Protein 3AIH (pdb70)

Structure (mmCIF, N/CA/C/O backbone):
data_3AIH
#
_entry.id   3AIH
#
_cell.length_a   73.1
_cell.length_b   73.1
_cell.length_c   180.3
_cell.angle_alpha   90.00
_cell.angle_beta   90.00
_cell.angle_gamma   120.00
#
_symmetry.space_group_name_H-M   'P 61 2 2'
#
loop_
_entity.id
_entity.type
_entity.pdbx_description
1 polymer 'Protein OS-9'
2 branched alpha-D-mannopyranose-(1-6)-alpha-D-mannopyranose-(1-6)-beta-D-mannopyranose
3 water water
#
loop_
_atom_site.group_PDB
_atom_site.id
_atom_site.type_symbol
_atom_site.label_atom_id
_atom_site.label_alt_id
_atom_site.label_comp_id
_atom_site.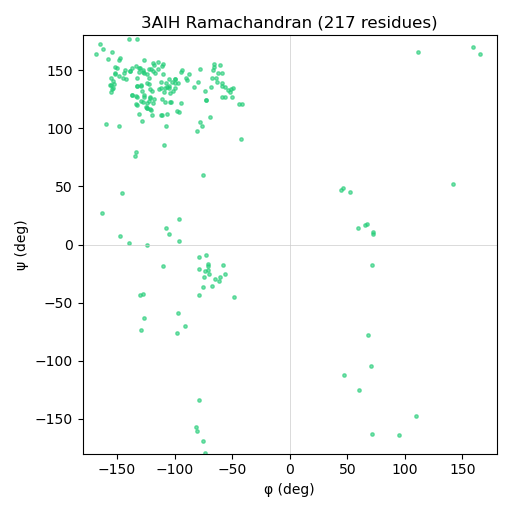label_asym_id
_atom_site.label_entity_id
_atom_site.label_seq_id
_atom_site.pdbx_PDB_ins_code
_atom_site.Cartn_x
_atom_site.Cartn_y
_atom_site.Cartn_z
_atom_site.occupancy
_atom_site.B_iso_or_equiv
_atom_site.auth_seq_id
_atom_site.auth_comp_id
_atom_site.auth_asym_id
_atom_site.auth_atom_id
_atom_site.pdbx_PDB_model_num
ATOM 1 N N . PRO A 1 4 ? 42.142 6.350 -0.339 1.00 41.74 109 PRO A N 1
ATOM 2 C CA . PRO A 1 4 ? 40.694 6.104 -0.284 1.00 41.02 109 PRO A CA 1
ATOM 3 C C . PRO A 1 4 ? 39.924 7.257 0.394 1.00 39.16 109 PRO A C 1
ATOM 4 O O . PRO A 1 4 ? 40.357 7.770 1.418 1.00 39.28 109 PRO A O 1
ATOM 8 N N . CYS A 1 5 ? 38.792 7.648 -0.191 1.00 37.38 110 CYS A N 1
ATOM 9 C CA . CYS A 1 5 ? 38.082 8.862 0.204 1.00 34.93 110 CYS A CA 1
ATOM 10 C C . CYS A 1 5 ? 37.473 8.815 1.593 1.00 32.73 110 CYS A C 1
ATOM 11 O O . CYS A 1 5 ? 37.037 7.789 2.033 1.00 32.51 110 CYS A O 1
ATOM 14 N N . LEU A 1 6 ? 37.491 9.948 2.300 1.00 30.92 111 LEU A N 1
ATOM 15 C CA . LEU A 1 6 ? 36.824 10.074 3.617 1.00 27.98 111 LEU A CA 1
ATOM 16 C C . LEU A 1 6 ? 35.385 10.473 3.406 1.00 27.51 111 LEU A C 1
ATOM 17 O O . LEU A 1 6 ? 35.084 11.227 2.472 1.00 26.21 111 LEU A O 1
ATOM 22 N N . LEU A 1 7 ? 34.508 9.998 4.286 1.00 27.75 112 LEU A N 1
ATOM 23 C CA . LEU A 1 7 ? 33.091 10.261 4.162 1.00 28.76 112 LEU A CA 1
ATOM 24 C C . LEU A 1 7 ? 32.514 10.738 5.466 1.00 28.92 112 LEU A C 1
ATOM 25 O O . LEU A 1 7 ? 32.960 10.342 6.530 1.00 27.52 112 LEU A O 1
ATOM 30 N N . LYS A 1 8 ? 31.503 11.592 5.355 1.00 28.96 113 LYS A N 1
ATOM 31 C CA . LYS A 1 8 ? 30.705 12.024 6.506 1.00 30.80 113 LYS A CA 1
ATOM 32 C C . LYS A 1 8 ? 29.327 12.489 6.010 1.00 31.16 113 LYS A C 1
ATOM 33 O O . LYS A 1 8 ? 29.203 13.172 4.982 1.00 30.84 113 LYS A O 1
ATOM 39 N N . THR A 1 9 ? 28.307 12.083 6.743 1.00 32.97 114 THR A N 1
ATOM 40 C CA . THR A 1 9 ? 26.957 12.561 6.497 1.00 34.61 114 THR A CA 1
ATOM 41 C C . THR A 1 9 ? 26.566 13.593 7.540 1.00 35.70 114 THR A C 1
ATOM 42 O O . THR A 1 9 ? 26.764 13.386 8.732 1.00 35.27 114 THR A O 1
ATOM 46 N N . LYS A 1 10 ? 26.048 14.722 7.064 1.00 37.88 115 LYS A N 1
ATOM 47 C CA . LYS A 1 10 ? 25.453 15.772 7.914 1.00 40.16 115 LYS A CA 1
ATOM 48 C C . LYS A 1 10 ? 24.057 16.199 7.350 1.00 40.30 115 LYS A C 1
ATOM 49 O O . LYS A 1 10 ? 23.977 16.800 6.255 1.00 40.48 115 LYS A O 1
ATOM 55 N N . ASP A 1 11 ? 22.985 15.881 8.098 1.00 40.34 116 ASP A N 1
ATOM 56 C CA . ASP A 1 11 ? 21.584 15.989 7.621 1.00 40.61 116 ASP A CA 1
ATOM 57 C C . ASP A 1 11 ? 21.397 15.376 6.225 1.00 39.75 116 ASP A C 1
ATOM 58 O O . ASP A 1 11 ? 21.519 14.162 6.045 1.00 41.03 116 ASP A O 1
ATOM 63 N N . TRP A 1 12 ? 21.113 16.223 5.243 1.00 37.78 117 TRP A N 1
ATOM 64 C CA . TRP A 1 12 ? 20.776 15.771 3.915 1.00 36.30 117 TRP A CA 1
ATOM 65 C C . TRP A 1 12 ? 21.987 15.273 3.117 1.00 36.13 117 TRP A C 1
ATOM 66 O O . TRP A 1 12 ? 21.899 14.319 2.332 1.00 36.36 117 TRP A O 1
ATOM 77 N N . TRP A 1 13 ? 23.110 15.939 3.322 1.00 35.08 118 TRP A N 1
ATOM 78 C CA . TRP A 1 13 ? 24.263 15.750 2.486 1.00 34.09 118 TRP A CA 1
ATOM 79 C C . TRP A 1 13 ? 25.288 14.772 3.053 1.00 33.68 118 TRP A C 1
ATOM 80 O O . TRP A 1 13 ? 25.568 14.746 4.270 1.00 33.93 118 TRP A O 1
ATOM 91 N N . THR A 1 14 ? 25.827 13.949 2.153 1.00 33.25 119 THR A N 1
ATOM 92 C CA . THR A 1 14 ? 26.988 13.116 2.437 1.00 31.67 119 THR A CA 1
ATOM 93 C C . THR A 1 14 ? 28.158 13.793 1.734 1.00 30.64 119 THR A C 1
ATOM 94 O O . THR A 1 14 ? 28.029 14.236 0.601 1.00 30.15 119 THR A O 1
ATOM 98 N N . TYR A 1 15 ? 29.296 13.870 2.421 1.00 28.82 120 TYR A N 1
ATOM 99 C CA . TYR A 1 15 ? 30.456 14.563 1.898 1.00 27.43 120 TYR A CA 1
ATOM 100 C C . TYR A 1 15 ? 31.561 13.532 1.639 1.00 26.19 120 TYR A C 1
ATOM 101 O O . TYR A 1 15 ? 31.833 12.709 2.493 1.00 25.36 120 TYR A O 1
ATOM 110 N N . GLU A 1 16 ? 32.198 13.619 0.473 1.00 25.38 121 GLU A N 1
ATOM 111 C CA . GLU A 1 16 ? 33.272 12.708 0.089 1.00 25.34 121 GLU A CA 1
ATOM 112 C C . GLU A 1 16 ? 34.535 13.519 -0.185 1.00 24.69 121 GLU A C 1
ATOM 113 O O . GLU A 1 16 ? 34.598 14.311 -1.123 1.00 24.62 121 GLU A O 1
ATOM 119 N N . PHE A 1 17 ? 35.551 13.278 0.621 1.00 24.34 122 PHE A N 1
ATOM 120 C CA . PHE A 1 17 ? 36.800 13.991 0.464 1.00 23.84 122 PHE A CA 1
ATOM 121 C C . PHE A 1 17 ? 37.850 13.046 -0.126 1.00 22.92 122 PHE A C 1
ATOM 122 O O . PHE A 1 17 ? 38.209 12.077 0.512 1.00 23.48 122 PHE A O 1
ATOM 130 N N . CYS A 1 18 ? 38.257 13.317 -1.371 1.00 24.72 123 CYS A N 1
ATOM 131 C CA . CYS A 1 18 ? 39.296 12.577 -2.094 1.00 24.90 123 CYS A CA 1
ATOM 132 C C . CYS A 1 18 ? 40.503 13.468 -2.159 1.00 24.05 123 CYS A C 1
ATOM 133 O O . CYS A 1 18 ? 40.594 14.402 -2.965 1.00 23.31 123 CYS A O 1
ATOM 136 N N . TYR A 1 19 ? 41.452 13.155 -1.291 1.00 24.40 124 TYR A N 1
ATOM 137 C CA . TYR A 1 19 ? 42.575 14.000 -1.046 1.00 26.09 124 TYR A CA 1
ATOM 138 C C . TYR A 1 19 ? 43.359 14.323 -2.343 1.00 25.93 124 TYR A C 1
ATOM 139 O O . TYR A 1 19 ? 43.725 13.414 -3.096 1.00 26.07 124 TYR A O 1
ATOM 148 N N . GLY A 1 20 ? 43.588 15.597 -2.635 1.00 23.64 125 GLY A N 1
ATOM 149 C CA . GLY A 1 20 ? 44.333 15.932 -3.836 1.00 23.83 125 GLY A CA 1
ATOM 150 C C . GLY A 1 20 ? 43.588 15.722 -5.161 1.00 24.48 125 GLY A C 1
ATOM 151 O O . GLY A 1 20 ? 44.190 15.841 -6.219 1.00 24.89 125 GLY A O 1
ATOM 152 N N . ARG A 1 21 ? 42.276 15.464 -5.107 1.00 24.75 126 ARG A N 1
ATOM 153 C CA . ARG A 1 21 ? 41.440 15.217 -6.300 1.00 24.79 126 ARG A CA 1
ATOM 154 C C . ARG A 1 21 ? 40.212 16.110 -6.257 1.00 22.79 126 ARG A C 1
ATOM 155 O O . ARG A 1 21 ? 40.137 17.057 -6.991 1.00 21.88 126 ARG A O 1
ATOM 163 N N . HIS A 1 22 ? 39.246 15.820 -5.402 1.00 22.83 127 HIS A N 1
ATOM 164 C CA . HIS A 1 22 ? 38.066 16.677 -5.382 1.00 24.33 127 HIS A CA 1
ATOM 165 C C . HIS A 1 22 ? 37.300 16.419 -4.146 1.00 23.27 127 HIS A C 1
ATOM 166 O O . HIS A 1 22 ? 37.588 15.478 -3.414 1.00 25.05 127 HIS A O 1
ATOM 173 N N . ILE A 1 23 ? 36.281 17.241 -3.928 1.00 23.67 128 ILE A N 1
ATOM 174 C CA . ILE A 1 23 ? 35.371 17.103 -2.831 1.00 23.61 128 ILE A CA 1
ATOM 175 C C . ILE A 1 23 ? 33.945 17.016 -3.411 1.00 25.12 128 ILE A C 1
ATOM 176 O O . ILE A 1 23 ? 33.559 17.805 -4.297 1.00 25.01 128 ILE A O 1
ATOM 181 N N . GLN A 1 24 ? 33.136 16.135 -2.842 1.00 26.47 129 GLN A N 1
ATOM 182 C CA . GLN A 1 24 ? 31.816 15.874 -3.411 1.00 27.88 129 GLN A CA 1
ATOM 183 C C . GLN A 1 24 ? 30.759 15.940 -2.332 1.00 27.25 129 GLN A C 1
ATOM 184 O O . GLN A 1 24 ? 31.036 15.658 -1.164 1.00 26.88 129 GLN A O 1
ATOM 190 N N . GLN A 1 25 ? 29.546 16.297 -2.745 1.00 27.29 130 GLN A N 1
ATOM 191 C CA . GLN A 1 25 ? 28.415 16.411 -1.829 1.00 28.19 130 GLN A CA 1
ATOM 192 C C . GLN A 1 25 ? 27.209 15.767 -2.533 1.00 28.86 130 GLN A C 1
ATOM 193 O O . GLN A 1 25 ? 26.907 16.116 -3.668 1.00 30.73 130 GLN A O 1
ATOM 199 N N . TYR A 1 26 ? 26.517 14.854 -1.875 1.00 30.16 131 TYR A N 1
ATOM 200 C CA . TYR A 1 26 ? 25.429 14.109 -2.563 1.00 30.71 131 TYR A CA 1
ATOM 201 C C . TYR A 1 26 ? 24.548 13.490 -1.496 1.00 31.33 131 TYR A C 1
ATOM 202 O O . TYR A 1 26 ? 24.910 13.539 -0.312 1.00 31.09 131 TYR A O 1
ATOM 211 N N . HIS A 1 27 ? 23.376 12.974 -1.896 1.00 32.42 132 HIS A N 1
ATOM 212 C CA . HIS A 1 27 ? 22.417 12.421 -0.957 1.00 34.19 132 HIS A CA 1
ATOM 213 C C . HIS A 1 27 ? 22.320 10.911 -1.145 1.00 35.75 132 HIS A C 1
ATOM 214 O O . HIS A 1 27 ? 22.330 10.394 -2.239 1.00 35.15 132 HIS A O 1
ATOM 221 N N . MET A 1 28 ? 22.224 10.232 -0.025 1.00 38.74 133 MET A N 1
ATOM 222 C CA . MET A 1 28 ? 22.232 8.802 0.046 1.00 42.13 133 MET A CA 1
ATOM 223 C C . MET A 1 28 ? 20.818 8.403 0.399 1.00 43.28 133 MET A C 1
ATOM 224 O O . MET A 1 28 ? 20.187 8.972 1.321 1.00 43.20 133 MET A O 1
ATOM 229 N N . GLU A 1 29 ? 20.317 7.405 -0.310 1.00 44.92 134 GLU A N 1
ATOM 230 C CA . GLU A 1 29 ? 19.178 6.711 0.229 1.00 46.44 134 GLU A CA 1
ATOM 231 C C . GLU A 1 29 ? 19.500 5.225 0.260 1.00 47.50 134 GLU A C 1
ATOM 232 O O . GLU A 1 29 ? 19.979 4.640 -0.728 1.00 48.01 134 GLU A O 1
ATOM 238 N N . ASP A 1 30 ? 19.288 4.652 1.438 1.00 48.71 135 ASP A N 1
ATOM 239 C CA . ASP A 1 30 ? 19.636 3.270 1.725 1.00 50.15 135 ASP A CA 1
ATOM 240 C C . ASP A 1 30 ? 21.162 3.129 1.735 1.00 50.36 135 ASP A C 1
ATOM 241 O O . ASP A 1 30 ? 21.748 3.150 2.819 1.00 50.71 135 ASP A O 1
ATOM 246 N N . SER A 1 31 ? 21.807 3.069 0.569 1.00 49.98 136 SER A N 1
ATOM 247 C CA . SER A 1 31 ? 23.276 3.116 0.498 1.00 49.32 136 SER A CA 1
ATOM 248 C C . SER A 1 31 ? 23.671 3.451 -0.920 1.00 49.69 136 SER A C 1
ATOM 249 O O . SER A 1 31 ? 24.750 3.082 -1.398 1.00 49.33 136 SER A O 1
ATOM 252 N N . GLU A 1 32 ? 22.785 4.153 -1.604 1.00 49.81 137 GLU A N 1
ATOM 253 C CA . GLU A 1 32 ? 23.021 4.481 -2.991 1.00 50.72 137 GLU A CA 1
ATOM 254 C C . GLU A 1 32 ? 22.978 6.002 -3.127 1.00 50.33 137 GLU A C 1
ATOM 255 O O . GLU A 1 32 ? 22.321 6.672 -2.346 1.00 50.83 137 GLU A O 1
ATOM 261 N N . ILE A 1 33 ? 23.704 6.549 -4.090 1.00 50.15 138 ILE A N 1
ATOM 262 C CA . ILE A 1 33 ? 23.631 7.977 -4.348 1.00 50.27 138 ILE A CA 1
ATOM 263 C C . ILE A 1 33 ? 22.343 8.225 -5.133 1.00 50.39 138 ILE A C 1
ATOM 264 O O . ILE A 1 33 ? 22.250 7.896 -6.333 1.00 50.57 138 ILE A O 1
ATOM 269 N N . LYS A 1 34 ? 21.347 8.780 -4.448 1.00 49.79 139 LYS A N 1
ATOM 270 C CA . LYS A 1 34 ? 20.121 9.262 -5.118 1.00 48.70 139 LYS A CA 1
ATOM 271 C C . LYS A 1 34 ? 20.278 10.642 -5.770 1.00 47.87 139 LYS A C 1
ATOM 272 O O . LYS A 1 34 ? 20.231 11.663 -5.078 1.00 48.83 139 LYS A O 1
ATOM 278 N N . GLY A 1 35 ? 20.528 10.667 -7.075 1.00 46.09 140 GLY A N 1
ATOM 279 C CA . GLY A 1 35 ? 20.471 11.893 -7.851 1.00 45.30 140 GLY A CA 1
ATOM 280 C C . GLY A 1 35 ? 21.747 12.515 -8.390 1.00 45.02 140 GLY A C 1
ATOM 281 O O . GLY A 1 35 ? 22.684 11.839 -8.809 1.00 45.89 140 GLY A O 1
ATOM 282 N N . GLU A 1 36 ? 21.716 13.831 -8.451 1.00 44.01 141 GLU A N 1
ATOM 283 C CA . GLU A 1 36 ? 22.856 14.718 -8.707 1.00 43.30 141 GLU A CA 1
ATOM 284 C C . GLU A 1 36 ? 23.980 14.559 -7.675 1.00 41.93 141 GLU A C 1
ATOM 285 O O . GLU A 1 36 ? 23.731 14.497 -6.471 1.00 40.99 141 GLU A O 1
ATOM 291 N N . VAL A 1 37 ? 25.209 14.520 -8.174 1.00 40.94 142 VAL A N 1
ATOM 292 C CA . VAL A 1 37 ? 26.405 14.544 -7.351 1.00 39.90 142 VAL A CA 1
ATOM 293 C C . VAL A 1 37 ? 26.950 15.961 -7.471 1.00 38.48 142 VAL A C 1
ATOM 294 O O . VAL A 1 37 ? 27.182 16.411 -8.572 1.00 39.01 142 VAL A O 1
ATOM 298 N N . LEU A 1 38 ? 27.116 16.691 -6.365 1.00 36.96 143 LEU A N 1
ATOM 299 C CA . LEU A 1 38 ? 27.686 18.046 -6.497 1.00 35.36 143 LEU A CA 1
ATOM 300 C C . LEU A 1 38 ? 29.171 18.063 -6.164 1.00 33.75 143 LEU A C 1
ATOM 301 O O . LEU A 1 38 ? 29.618 17.358 -5.277 1.00 33.72 143 LEU A O 1
ATOM 306 N N . TYR A 1 39 ? 29.916 18.869 -6.906 1.00 33.07 144 TYR A N 1
ATOM 307 C CA . TYR A 1 39 ? 31.330 19.081 -6.650 1.00 31.74 144 TYR A CA 1
ATOM 308 C C . TYR A 1 39 ? 31.498 20.368 -5.844 1.00 29.43 144 TYR A C 1
ATOM 309 O O . TYR A 1 39 ? 31.170 21.450 -6.330 1.00 28.37 144 TYR A O 1
ATOM 318 N N . LEU A 1 40 ? 31.986 20.228 -4.616 1.00 28.08 145 LEU A N 1
ATOM 319 C CA . LEU A 1 40 ? 32.421 21.367 -3.791 1.00 26.72 145 LEU A CA 1
ATOM 320 C C . LEU A 1 40 ? 33.615 22.041 -4.443 1.00 25.67 145 LEU A C 1
ATOM 321 O O . LEU A 1 40 ? 33.810 23.244 -4.335 1.00 27.52 145 LEU A O 1
ATOM 326 N N . GLY A 1 41 ? 34.415 21.275 -5.167 1.00 25.16 146 GLY A N 1
ATOM 327 C CA . GLY A 1 41 ? 35.592 21.834 -5.843 1.00 23.06 146 GLY A CA 1
ATOM 328 C C . GLY A 1 41 ? 36.538 20.747 -6.303 1.00 22.92 146 GLY A C 1
ATOM 329 O O . GLY A 1 41 ? 36.457 19.625 -5.872 1.00 22.18 146 GLY A O 1
ATOM 330 N N . TYR A 1 42 ? 37.439 21.112 -7.194 1.00 23.62 147 TYR A N 1
ATOM 331 C CA . TYR A 1 42 ? 38.475 20.235 -7.694 1.00 25.15 147 TYR A CA 1
ATOM 332 C C . TYR A 1 42 ? 39.771 20.750 -7.136 1.00 24.49 147 TYR A C 1
ATOM 333 O O . TYR A 1 42 ? 39.968 21.983 -7.046 1.00 24.17 147 TYR A O 1
ATOM 342 N N . TYR A 1 43 ? 40.679 19.820 -6.874 1.00 23.35 148 TYR A N 1
ATOM 343 C CA . TYR A 1 43 ? 41.967 20.130 -6.299 1.00 23.51 148 TYR A CA 1
ATOM 344 C C . TYR A 1 43 ? 42.708 21.203 -7.039 1.00 23.25 148 TYR A C 1
ATOM 345 O O . TYR A 1 43 ? 42.832 21.146 -8.242 1.00 24.55 148 TYR A O 1
ATOM 354 N N . GLN A 1 44 ? 43.210 22.176 -6.305 1.00 22.23 149 GLN A N 1
ATOM 355 C CA . GLN A 1 44 ? 43.928 23.276 -6.898 1.00 22.71 149 GLN A CA 1
ATOM 356 C C . GLN A 1 44 ? 45.299 23.542 -6.292 1.00 22.08 149 GLN A C 1
ATOM 357 O O . GLN A 1 44 ? 46.262 23.889 -7.009 1.00 21.34 149 GLN A O 1
ATOM 363 N N . SER A 1 45 ? 45.385 23.476 -4.963 1.00 20.58 150 SER A N 1
ATOM 364 C CA . SER A 1 45 ? 46.657 23.833 -4.313 1.00 20.64 150 SER A CA 1
ATOM 365 C C . SER A 1 45 ? 46.766 23.222 -2.949 1.00 19.36 150 SER A C 1
ATOM 366 O O . SER A 1 45 ? 45.779 22.854 -2.367 1.00 19.05 150 SER A O 1
ATOM 369 N N . ALA A 1 46 ? 47.979 23.117 -2.443 1.00 19.12 151 ALA A N 1
ATOM 370 C CA . ALA A 1 46 ? 48.215 22.607 -1.120 1.00 19.96 151 ALA A CA 1
ATOM 371 C C . ALA A 1 46 ? 49.493 23.240 -0.599 1.00 21.62 151 ALA A C 1
ATOM 372 O O . ALA A 1 46 ? 50.433 23.507 -1.382 1.00 22.34 151 ALA A O 1
ATOM 374 N N . PHE A 1 47 ? 49.521 23.459 0.713 1.00 20.70 152 PHE A N 1
ATOM 375 C CA . PHE A 1 47 ? 50.711 23.879 1.395 1.00 20.57 152 PHE A CA 1
ATOM 376 C C . PHE A 1 47 ? 50.965 22.956 2.585 1.00 21.77 152 PHE A C 1
ATOM 377 O O . PHE A 1 47 ? 50.043 22.671 3.385 1.00 20.25 152 PHE A O 1
ATOM 385 N N . ASP A 1 48 ? 52.199 22.486 2.702 1.00 20.61 153 ASP A N 1
ATOM 386 C CA . ASP A 1 48 ? 52.601 21.682 3.836 1.00 22.49 153 ASP A CA 1
ATOM 387 C C . ASP A 1 48 ? 53.799 22.340 4.577 1.00 24.32 153 ASP A C 1
ATOM 388 O O . ASP A 1 48 ? 54.756 22.821 3.940 1.00 24.37 153 ASP A O 1
AT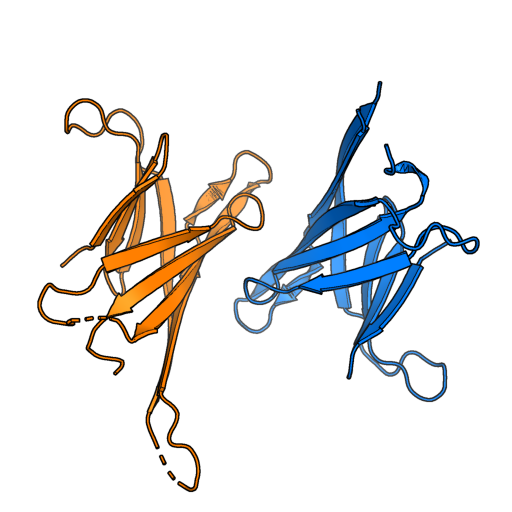OM 393 N N . TRP A 1 49 ? 53.772 22.324 5.901 1.00 26.84 154 TRP A N 1
ATOM 394 C CA . TRP A 1 49 ? 54.891 22.828 6.717 1.00 29.97 154 TRP A CA 1
ATOM 395 C C . TRP A 1 49 ? 55.219 21.801 7.817 1.00 31.24 154 TRP A C 1
ATOM 396 O O . TRP A 1 49 ? 54.293 21.246 8.437 1.00 31.91 154 TRP A O 1
ATOM 407 N N . ASP A 1 50 ? 56.510 21.535 8.056 1.00 32.92 155 ASP A N 1
ATOM 408 C CA . ASP A 1 50 ? 56.930 20.468 8.986 1.00 35.86 155 ASP A CA 1
ATOM 409 C C . ASP A 1 50 ? 58.388 20.525 9.575 1.00 37.29 155 ASP A C 1
ATOM 410 O O . ASP A 1 50 ? 59.352 20.220 8.887 1.00 37.86 155 ASP A O 1
ATOM 415 N N . ASP A 1 51 ? 58.511 20.938 10.836 1.00 40.17 156 ASP A N 1
ATOM 416 C CA . ASP A 1 51 ? 59.520 20.424 11.872 1.00 42.77 156 ASP A CA 1
ATOM 417 C C . ASP A 1 51 ? 60.011 21.562 12.722 1.00 43.03 156 ASP A C 1
ATOM 418 O O . ASP A 1 51 ? 59.290 22.555 12.834 1.00 44.57 156 ASP A O 1
ATOM 423 N N . LYS A 1 63 ? 55.380 23.909 14.507 1.00 40.30 168 LYS A N 1
ATOM 424 C CA . LYS A 1 63 ? 55.610 22.470 14.289 1.00 40.62 168 LYS A CA 1
ATOM 425 C C . LYS A 1 63 ? 55.066 21.964 12.933 1.00 39.40 168 LYS A C 1
ATOM 426 O O . LYS A 1 63 ? 55.849 21.744 11.996 1.00 38.78 168 LYS A O 1
ATOM 432 N N . ARG A 1 64 ? 53.740 21.786 12.845 1.00 37.19 169 ARG A N 1
ATOM 433 C CA . ARG A 1 64 ? 53.091 21.222 11.658 1.00 35.37 169 ARG A CA 1
ATOM 434 C C . ARG A 1 64 ? 51.879 22.022 11.191 1.00 33.03 169 ARG A C 1
ATOM 435 O O . ARG A 1 64 ? 51.146 22.576 11.994 1.00 32.73 169 ARG A O 1
ATOM 443 N N . TYR A 1 65 ? 51.713 22.100 9.870 1.00 29.50 170 TYR A N 1
ATOM 444 C CA . TYR A 1 65 ? 50.627 22.832 9.256 1.00 27.10 170 TYR A CA 1
ATOM 445 C C . TYR A 1 65 ? 50.365 22.240 7.856 1.00 26.04 170 TYR A C 1
ATOM 446 O O . TYR A 1 65 ? 51.315 21.856 7.135 1.00 23.84 170 TYR A O 1
ATOM 455 N N . HIS A 1 66 ? 49.094 22.188 7.459 1.00 23.39 171 HIS A N 1
ATOM 456 C CA . HIS A 1 66 ? 48.767 21.688 6.123 1.00 23.44 171 HIS A CA 1
ATOM 457 C C . HIS A 1 66 ? 47.446 22.257 5.684 1.00 22.32 171 HIS A C 1
ATOM 458 O O . HIS A 1 66 ? 46.494 22.254 6.473 1.00 21.47 171 HIS A O 1
ATOM 465 N N . SER A 1 67 ? 47.381 22.793 4.460 1.00 20.71 172 SER A N 1
ATOM 466 C CA . SER A 1 67 ? 46.120 23.419 3.980 1.00 21.00 172 SER A CA 1
ATOM 467 C C . SER A 1 67 ? 45.949 22.994 2.554 1.00 20.47 172 SER A C 1
ATOM 468 O O . SER A 1 67 ? 46.959 22.724 1.903 1.00 20.50 172 SER A O 1
ATOM 471 N N . GLN A 1 68 ? 44.706 22.857 2.081 1.00 18.54 173 GLN A N 1
ATOM 472 C CA . GLN A 1 68 ? 44.483 22.632 0.626 1.00 19.53 173 GLN A CA 1
ATOM 473 C C . GLN A 1 68 ? 43.368 23.537 0.113 1.00 20.07 173 GLN A C 1
ATOM 474 O O . GLN A 1 68 ? 42.461 23.918 0.886 1.00 19.12 173 GLN A O 1
ATOM 480 N N . THR A 1 69 ? 43.398 23.859 -1.169 1.00 19.27 174 THR A N 1
ATOM 481 C CA . THR A 1 69 ? 42.267 24.558 -1.726 1.00 20.92 174 THR A CA 1
ATOM 482 C C . THR A 1 69 ? 41.681 23.804 -2.934 1.00 21.23 174 THR A C 1
ATOM 483 O O . THR A 1 69 ? 42.388 23.102 -3.662 1.00 20.87 174 THR A O 1
ATOM 487 N N . TYR A 1 70 ? 40.378 23.914 -3.088 1.00 21.24 175 TYR A N 1
ATOM 488 C CA . TYR A 1 70 ? 39.607 23.228 -4.145 1.00 22.06 175 TYR A CA 1
ATOM 489 C C . TYR A 1 70 ? 38.690 24.255 -4.765 1.00 23.49 175 TYR A C 1
ATOM 490 O O . TYR A 1 70 ? 38.118 25.058 -4.025 1.00 23.01 175 TYR A O 1
ATOM 499 N N . GLY A 1 71 ? 38.599 24.259 -6.104 1.00 23.96 176 GLY A N 1
ATOM 500 C CA . GLY A 1 71 ? 37.873 25.300 -6.869 1.00 25.60 176 GLY A CA 1
ATOM 501 C C . GLY A 1 71 ? 37.056 24.781 -8.063 1.00 26.64 176 GLY A C 1
ATOM 502 O O . GLY A 1 71 ? 37.077 23.589 -8.375 1.00 26.05 176 GLY A O 1
ATOM 503 N N . ASN A 1 72 ? 36.333 25.676 -8.739 1.00 27.85 177 ASN A N 1
ATOM 504 C CA . ASN A 1 72 ? 35.436 25.283 -9.851 1.00 28.54 177 ASN A CA 1
ATOM 505 C C . ASN A 1 72 ? 34.546 24.104 -9.607 1.00 28.43 177 ASN A C 1
ATOM 506 O O . ASN A 1 72 ? 34.489 23.197 -10.423 1.00 28.58 177 ASN A O 1
ATOM 511 N N . GLY A 1 73 ? 33.856 24.066 -8.489 1.00 28.23 178 GLY A N 1
ATOM 512 C CA . GLY A 1 73 ? 32.917 22.968 -8.274 1.00 28.29 178 GLY A CA 1
ATOM 513 C C . GLY A 1 73 ? 31.642 23.297 -9.035 1.00 28.72 178 GLY A C 1
ATOM 514 O O . GLY A 1 73 ? 31.638 24.136 -9.909 1.00 27.27 178 GLY A O 1
ATOM 515 N N . SER A 1 74 ? 30.545 22.665 -8.674 1.00 29.98 179 SER A N 1
ATOM 516 C CA . SER A 1 74 ? 29.290 22.930 -9.368 1.00 32.03 179 SER A CA 1
ATOM 517 C C . SER A 1 74 ? 28.836 24.391 -9.186 1.00 33.41 179 SER A C 1
ATOM 518 O O . SER A 1 74 ? 28.967 24.967 -8.075 1.00 33.19 179 SER A O 1
ATOM 521 N N . LYS A 1 75 ? 28.316 24.984 -10.280 1.00 33.60 180 LYS A N 1
ATOM 522 C CA . LYS A 1 75 ? 27.687 26.306 -10.230 1.00 33.76 180 LYS A CA 1
ATOM 523 C C . LYS A 1 75 ? 26.666 26.410 -9.117 1.00 32.33 180 LYS A C 1
ATOM 524 O O . LYS A 1 75 ? 25.837 25.506 -8.921 1.00 31.96 180 LYS A O 1
ATOM 530 N N . CYS A 1 76 ? 26.728 27.523 -8.393 1.00 32.20 181 CYS A N 1
ATOM 531 C CA . CYS A 1 76 ? 25.773 27.821 -7.323 1.00 32.95 181 CYS A CA 1
ATOM 532 C C . CYS A 1 76 ? 24.517 28.426 -7.948 1.00 34.69 181 CYS A C 1
ATOM 533 O O . CYS A 1 76 ? 24.617 29.314 -8.810 1.00 34.57 181 CYS A O 1
ATOM 536 N N . ASP A 1 77 ? 23.342 27.982 -7.525 1.00 36.85 182 ASP A N 1
ATOM 537 C CA . ASP A 1 77 ? 22.116 28.500 -8.151 1.00 40.33 182 ASP A CA 1
ATOM 538 C C . ASP A 1 77 ? 21.813 29.868 -7.562 1.00 41.83 182 ASP A C 1
ATOM 539 O O . ASP A 1 77 ? 21.139 30.681 -8.191 1.00 41.84 182 ASP A O 1
ATOM 544 N N . LEU A 1 78 ? 22.362 30.136 -6.377 1.00 42.60 183 LEU A N 1
ATOM 545 C CA . LEU A 1 78 ? 22.118 31.407 -5.729 1.00 44.33 183 LEU A CA 1
ATOM 546 C C . LEU A 1 78 ? 22.767 32.554 -6.510 1.00 45.20 183 LEU A C 1
ATOM 547 O O . LEU A 1 78 ? 22.163 33.631 -6.626 1.00 46.21 183 LEU A O 1
ATOM 552 N N . ASN A 1 79 ? 23.945 32.301 -7.109 1.00 44.71 184 ASN A N 1
ATOM 553 C CA . ASN A 1 79 ? 24.753 33.342 -7.764 1.00 43.28 184 ASN A CA 1
ATOM 554 C C . ASN A 1 79 ? 25.413 32.933 -9.088 1.00 42.03 184 ASN A C 1
ATOM 555 O O . ASN A 1 79 ? 26.145 33.716 -9.678 1.00 41.93 184 ASN A O 1
ATOM 560 N N . GLY A 1 80 ? 25.180 31.709 -9.548 1.00 40.64 185 GLY A N 1
ATOM 561 C CA . GLY A 1 80 ? 25.895 31.192 -10.733 1.00 39.30 185 GLY A CA 1
ATOM 562 C C . GLY A 1 80 ? 27.426 31.109 -10.696 1.00 38.14 185 GLY A C 1
ATOM 563 O O . GLY A 1 80 ? 28.059 30.954 -11.732 1.00 38.84 185 GLY A O 1
ATOM 564 N N . ARG A 1 81 ? 28.025 31.234 -9.510 1.00 36.68 186 ARG A N 1
ATOM 565 C CA . ARG A 1 81 ? 29.474 31.155 -9.304 1.00 35.15 186 ARG A CA 1
ATOM 566 C C . ARG A 1 81 ? 29.804 29.684 -9.023 1.00 33.03 186 ARG A C 1
ATOM 567 O O . ARG A 1 81 ? 29.036 29.028 -8.316 1.00 33.56 186 ARG A O 1
ATOM 575 N N . PRO A 1 82 ? 30.954 29.164 -9.504 1.00 31.45 187 PRO A N 1
ATOM 576 C CA . PRO A 1 82 ? 31.364 27.810 -9.100 1.00 29.56 187 PRO A CA 1
ATOM 577 C C . PRO A 1 82 ? 31.531 27.666 -7.579 1.00 28.22 187 PRO A C 1
ATOM 578 O O . PRO A 1 82 ? 31.911 28.613 -6.883 1.00 27.00 187 PRO A O 1
ATOM 582 N N . ARG A 1 83 ? 31.241 26.485 -7.061 1.00 26.82 188 ARG A N 1
ATOM 583 C CA . ARG A 1 83 ? 31.515 26.209 -5.664 1.00 25.07 188 ARG A CA 1
ATOM 584 C C . ARG A 1 83 ? 33.047 26.230 -5.436 1.00 24.80 188 ARG A C 1
ATOM 585 O O . ARG A 1 83 ? 33.849 26.016 -6.366 1.00 23.65 188 ARG A O 1
ATOM 593 N N . GLU A 1 84 ? 33.450 26.546 -4.210 1.00 24.63 189 GLU A N 1
ATOM 594 C CA . GLU A 1 84 ? 34.867 26.577 -3.833 1.00 24.19 189 GLU A CA 1
ATOM 595 C C . GLU A 1 84 ? 35.003 26.057 -2.392 1.00 22.88 189 GLU A C 1
ATOM 596 O O . GLU A 1 84 ? 34.063 26.156 -1.587 1.00 21.94 189 GLU A O 1
ATOM 602 N N . ALA A 1 85 ? 36.140 25.448 -2.073 1.00 20.68 190 ALA A N 1
ATOM 603 C CA . ALA A 1 85 ? 36.340 24.946 -0.714 1.00 19.52 190 ALA A CA 1
ATOM 604 C C . ALA A 1 85 ? 37.811 25.107 -0.278 1.00 19.75 190 ALA A C 1
ATOM 605 O O . ALA A 1 85 ? 38.714 25.049 -1.119 1.00 19.44 190 ALA A O 1
ATOM 607 N N . GLU A 1 86 ? 38.024 25.335 1.022 1.00 17.94 191 GLU A N 1
ATOM 608 C CA . GLU A 1 86 ? 39.339 25.209 1.631 1.00 17.95 191 GLU A CA 1
ATOM 609 C C . GLU A 1 86 ? 39.195 24.144 2.665 1.00 16.74 191 GLU A C 1
ATOM 610 O O . GLU A 1 86 ? 38.115 23.902 3.159 1.00 17.13 191 GLU A O 1
ATOM 616 N N . VAL A 1 87 ? 40.312 23.526 2.992 1.00 15.92 192 VAL A N 1
ATOM 617 C CA . VAL A 1 87 ? 40.392 22.431 3.927 1.00 15.49 192 VAL A CA 1
ATOM 618 C C . VAL A 1 87 ? 41.428 22.746 4.980 1.00 15.46 192 VAL A C 1
ATOM 619 O O . VAL A 1 87 ? 42.602 23.031 4.650 1.00 15.28 192 VAL A O 1
ATOM 623 N N . ARG A 1 88 ? 40.994 22.739 6.239 1.00 15.64 193 ARG A N 1
ATOM 624 C CA . ARG A 1 88 ? 41.891 22.871 7.379 1.00 15.65 193 ARG A CA 1
ATOM 625 C C . ARG A 1 88 ? 42.222 21.455 7.823 1.00 16.15 193 ARG A C 1
ATOM 626 O O . ARG A 1 88 ? 41.380 20.592 7.746 1.00 15.01 193 ARG A O 1
ATOM 634 N N . PHE A 1 89 ? 43.426 21.268 8.355 1.00 16.12 194 PHE A N 1
ATOM 635 C CA . PHE A 1 89 ? 43.869 19.999 8.856 1.00 15.69 194 PHE A CA 1
ATOM 636 C C . PHE A 1 89 ? 44.286 20.258 10.285 1.00 17.06 194 PHE A C 1
ATOM 637 O O . PHE A 1 89 ? 45.134 21.099 10.548 1.00 15.63 194 PHE A O 1
ATOM 645 N N . LEU A 1 90 ? 43.622 19.601 11.229 1.00 16.45 195 LEU A N 1
ATOM 646 C CA . LEU A 1 90 ? 43.929 19.865 12.614 1.00 16.90 195 LEU A CA 1
ATOM 647 C C . LEU A 1 90 ? 44.240 18.533 13.300 1.00 16.95 195 LEU A C 1
ATOM 648 O O . LEU A 1 90 ? 43.846 17.474 12.803 1.00 14.84 195 LEU A O 1
ATOM 653 N N . CYS A 1 91 ? 44.952 18.617 14.419 1.00 16.96 196 CYS A N 1
ATOM 654 C CA . CYS A 1 91 ? 45.226 17.473 15.320 1.00 19.31 196 CYS A CA 1
ATOM 655 C C . CYS A 1 91 ? 43.936 16.707 15.698 1.00 19.76 196 CYS A C 1
ATOM 656 O O . CYS A 1 91 ? 42.913 17.310 16.065 1.00 19.24 196 CYS A O 1
ATOM 659 N N . ASP A 1 92 ? 43.982 15.381 15.615 1.00 19.62 197 ASP A N 1
ATOM 660 C CA . ASP A 1 92 ? 42.889 14.573 16.134 1.00 20.02 197 ASP A CA 1
ATOM 661 C C . ASP A 1 92 ? 43.030 14.557 17.636 1.00 19.87 197 ASP A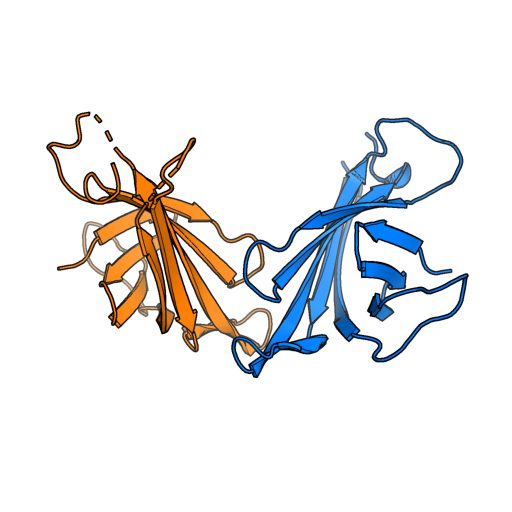 C 1
ATOM 662 O O . ASP A 1 92 ? 43.866 13.818 18.156 1.00 20.74 197 ASP A O 1
ATOM 667 N N . GLU A 1 93 ? 42.230 15.356 18.344 1.00 20.35 198 GLU A N 1
ATOM 668 C CA . GLU A 1 93 ? 42.414 15.479 19.793 1.00 21.67 198 GLU A CA 1
ATOM 669 C C . GLU A 1 93 ? 41.826 14.283 20.572 1.00 23.07 198 GLU A C 1
ATOM 670 O O . GLU A 1 93 ? 42.048 14.176 21.779 1.00 23.56 198 GLU A O 1
ATOM 676 N N . GLY A 1 94 ? 41.054 13.430 19.907 1.00 24.05 199 GLY A N 1
ATOM 677 C CA . GLY A 1 94 ? 40.683 12.129 20.493 1.00 26.23 199 GLY A CA 1
ATOM 678 C C . GLY A 1 94 ? 41.851 11.114 20.532 1.00 28.18 199 GLY A C 1
ATOM 679 O O . GLY A 1 94 ? 41.741 10.078 21.152 1.00 27.70 199 GLY A O 1
ATOM 680 N N . ALA A 1 95 ? 42.979 11.423 19.883 1.00 29.95 200 ALA A N 1
ATOM 681 C CA . ALA A 1 95 ? 44.081 10.426 19.708 1.00 31.63 200 ALA A CA 1
ATOM 682 C C . ALA A 1 95 ? 43.546 9.032 19.276 1.00 32.29 200 ALA A C 1
ATOM 683 O O . ALA A 1 95 ? 43.930 7.984 19.826 1.00 34.05 200 ALA A O 1
ATOM 685 N N . GLY A 1 96 ? 42.664 9.042 18.285 1.00 32.29 201 GLY A N 1
ATOM 686 C CA . GLY A 1 96 ? 41.952 7.857 17.842 1.00 33.27 201 GLY A CA 1
ATOM 687 C C . GLY A 1 96 ? 42.860 6.919 17.065 1.00 33.70 201 GLY A C 1
ATOM 688 O O . GLY A 1 96 ? 44.069 7.199 16.862 1.00 31.76 201 GLY A O 1
ATOM 689 N N . ILE A 1 97 ? 42.264 5.811 16.621 1.00 34.46 202 ILE A N 1
ATOM 690 C CA . ILE A 1 97 ? 43.014 4.740 15.959 1.00 34.57 202 ILE A CA 1
ATOM 691 C C . ILE A 1 97 ? 42.460 4.421 14.579 1.00 34.79 202 ILE A C 1
ATOM 692 O O . ILE A 1 97 ? 42.995 3.572 13.911 1.00 35.09 202 ILE A O 1
ATOM 697 N N . SER A 1 98 ? 41.403 5.103 14.149 1.00 34.41 203 SER A N 1
ATOM 698 C CA . SER A 1 98 ? 40.894 4.904 12.788 1.00 34.40 203 SER A CA 1
ATOM 699 C C . SER A 1 98 ? 41.392 5.915 11.725 1.00 33.24 203 SER A C 1
ATOM 700 O O . SER A 1 98 ? 40.781 6.058 10.678 1.00 33.41 203 SER A O 1
ATOM 703 N N . GLY A 1 99 ? 42.518 6.569 11.947 1.00 30.97 204 GLY A N 1
ATOM 704 C CA . GLY A 1 99 ? 43.042 7.438 10.912 1.00 30.01 204 GLY A CA 1
ATOM 705 C C . GLY A 1 99 ? 42.196 8.698 10.770 1.00 29.02 204 GLY A C 1
ATOM 706 O O . GLY A 1 99 ? 41.396 8.997 11.652 1.00 28.31 204 GLY A O 1
ATOM 707 N N . ASP A 1 100 ? 42.366 9.392 9.638 1.00 27.27 205 ASP A N 1
ATOM 708 C CA . ASP A 1 100 ? 41.810 10.710 9.398 1.00 26.03 205 ASP A CA 1
ATOM 709 C C . ASP A 1 100 ? 40.291 10.673 9.333 1.00 24.77 205 ASP A C 1
ATOM 710 O O . ASP A 1 100 ? 39.718 9.651 8.966 1.00 23.92 205 ASP A O 1
ATOM 715 N N . TYR A 1 101 ? 39.642 11.811 9.626 1.00 22.95 206 TYR A N 1
ATOM 716 C CA . TYR A 1 101 ? 38.209 11.885 9.448 1.00 21.92 206 TYR A CA 1
ATOM 717 C C . TYR A 1 101 ? 37.735 13.297 9.149 1.00 22.23 206 TYR A C 1
ATOM 718 O O . TYR A 1 101 ? 38.349 14.294 9.554 1.00 21.04 206 TYR A O 1
ATOM 727 N N . ILE A 1 102 ? 36.619 13.368 8.445 1.00 21.26 207 ILE A N 1
ATOM 728 C CA . ILE A 1 102 ? 35.963 14.639 8.217 1.00 21.74 207 ILE A CA 1
ATOM 729 C C . ILE A 1 102 ? 35.344 15.017 9.521 1.00 21.95 207 ILE A C 1
ATOM 730 O O . ILE A 1 102 ? 34.583 14.245 10.087 1.00 22.48 207 ILE A O 1
ATOM 735 N N . ASP A 1 103 ? 35.691 16.199 10.009 1.00 21.56 208 ASP A N 1
ATOM 736 C CA . ASP A 1 103 ? 35.221 16.648 11.297 1.00 21.25 208 ASP A CA 1
ATOM 737 C C . ASP A 1 103 ? 33.988 17.573 11.093 1.00 21.80 208 ASP A C 1
ATOM 738 O O . ASP A 1 103 ? 32.920 17.296 11.591 1.00 21.65 208 ASP A O 1
ATOM 743 N N . ARG A 1 104 ? 34.150 18.666 10.355 1.00 20.46 209 ARG A N 1
ATOM 744 C CA . ARG A 1 104 ? 33.089 19.655 10.208 1.00 20.39 209 ARG A CA 1
ATOM 745 C C . ARG A 1 104 ? 33.088 20.035 8.754 1.00 20.16 209 ARG A C 1
ATOM 746 O O . ARG A 1 104 ? 34.155 20.037 8.116 1.00 17.68 209 ARG A O 1
ATOM 754 N N . VAL A 1 105 ? 31.922 20.440 8.252 1.00 19.81 210 VAL A N 1
ATOM 755 C CA . VAL A 1 105 ? 31.882 21.176 7.032 1.00 20.06 210 VAL A CA 1
ATOM 756 C C . VAL A 1 105 ? 31.193 22.523 7.369 1.00 21.38 210 VAL A C 1
ATOM 757 O O . VAL A 1 105 ? 30.061 22.537 7.899 1.00 23.77 210 VAL A O 1
ATOM 761 N N . ASP A 1 106 ? 31.817 23.651 7.052 1.00 19.56 211 ASP A N 1
ATOM 762 C CA . ASP A 1 106 ? 31.170 24.939 7.313 1.00 17.80 211 ASP A CA 1
ATOM 763 C C . ASP A 1 106 ? 30.978 25.599 6.010 1.00 16.97 211 ASP A C 1
ATOM 764 O O . ASP A 1 106 ? 31.747 25.358 5.041 1.00 16.31 211 ASP A O 1
ATOM 769 N N . GLU A 1 107 ? 29.989 26.473 5.953 1.00 16.62 212 GLU A N 1
ATOM 770 C CA . GLU A 1 107 ? 29.706 27.175 4.683 1.00 16.79 212 GLU A CA 1
ATOM 771 C C . GLU A 1 107 ? 29.517 28.648 4.934 1.00 18.01 212 GLU A C 1
ATOM 772 O O . GLU A 1 107 ? 28.370 29.110 5.010 1.00 18.63 212 GLU A O 1
ATOM 778 N N . PRO A 1 108 ? 30.627 29.406 5.096 1.00 17.83 213 PRO A N 1
ATOM 779 C CA . PRO A 1 108 ? 30.481 30.810 5.612 1.00 18.06 213 PRO A CA 1
ATOM 780 C C . PRO A 1 108 ? 29.905 31.778 4.581 1.00 18.26 213 PRO A C 1
ATOM 781 O O . PRO A 1 108 ? 29.385 32.815 4.964 1.00 19.15 213 PRO A O 1
ATOM 785 N N . LEU A 1 109 ? 30.030 31.470 3.285 1.00 18.93 214 LEU A N 1
ATOM 786 C CA . LEU A 1 109 ? 29.279 32.198 2.240 1.00 19.46 214 LEU A CA 1
ATOM 787 C C . LEU A 1 109 ? 28.586 31.138 1.436 1.00 20.69 214 LEU A C 1
ATOM 788 O O . LEU A 1 109 ? 29.162 30.037 1.269 1.00 20.21 214 LEU A O 1
ATOM 793 N N . SER A 1 110 ? 27.399 31.454 0.892 1.00 20.86 215 SER A N 1
ATOM 794 C CA . SER A 1 110 ? 26.737 30.534 -0.044 1.00 22.35 215 SER A CA 1
ATOM 795 C C . SER A 1 110 ? 27.714 29.901 -1.018 1.00 21.44 215 SER A C 1
ATOM 796 O O . SER A 1 110 ? 28.339 30.613 -1.784 1.00 21.05 215 SER A O 1
ATOM 799 N N . CYS A 1 111 ? 27.793 28.571 -1.013 1.00 21.47 216 CYS A N 1
ATOM 800 C CA . CYS A 1 111 ? 28.625 27.830 -1.978 1.00 22.84 216 CYS A CA 1
ATOM 801 C C . CYS A 1 111 ? 30.157 28.026 -1.835 1.00 22.41 216 CYS A C 1
ATOM 802 O O . CYS A 1 111 ? 30.932 27.741 -2.753 1.00 22.19 216 CYS A O 1
AT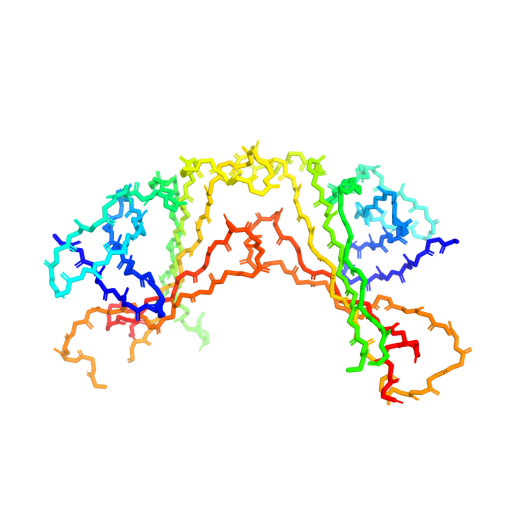OM 805 N N . SER A 1 112 ? 30.563 28.522 -0.674 1.00 21.02 217 SER A N 1
ATOM 806 C CA . SER A 1 112 ? 31.982 28.569 -0.287 1.00 20.42 217 SER A CA 1
ATOM 807 C C . SER A 1 112 ? 32.117 27.800 1.001 1.00 19.69 217 SER A C 1
ATOM 808 O O . SER A 1 112 ? 31.466 28.136 1.993 1.00 19.71 217 SER A O 1
ATOM 811 N N . TYR A 1 113 ? 32.980 26.786 1.006 1.00 17.81 218 TYR A N 1
ATOM 812 C CA . TYR A 1 113 ? 33.018 25.857 2.123 1.00 16.69 218 TYR A CA 1
ATOM 813 C C . TYR A 1 113 ? 34.354 25.814 2.791 1.00 15.83 218 TYR A C 1
ATOM 814 O O . TYR A 1 113 ? 35.410 26.002 2.139 1.00 15.05 218 TYR A O 1
ATOM 823 N N . VAL A 1 114 ? 34.325 25.508 4.079 1.00 16.25 219 VAL A N 1
ATOM 824 C CA . VAL A 1 114 ? 35.559 25.186 4.814 1.00 14.92 219 VAL A CA 1
ATOM 825 C C . VAL A 1 114 ? 35.334 23.822 5.420 1.00 16.27 219 VAL A C 1
ATOM 826 O O . VAL A 1 114 ? 34.449 23.667 6.269 1.00 15.25 219 VAL A O 1
ATOM 830 N N . LEU A 1 115 ? 36.148 22.848 5.014 1.00 16.70 220 LEU A N 1
ATOM 831 C CA . LEU A 1 115 ? 36.094 21.523 5.582 1.00 18.40 220 LEU A CA 1
ATOM 832 C C . LEU A 1 115 ? 37.198 21.441 6.580 1.00 18.27 220 LEU A C 1
ATOM 833 O O . LEU A 1 115 ? 38.294 21.992 6.333 1.00 18.97 220 LEU A O 1
ATOM 838 N N . THR A 1 116 ? 36.942 20.762 7.692 1.00 16.78 221 THR A N 1
ATOM 839 C CA . THR A 1 116 ? 38.003 20.567 8.650 1.00 16.37 221 THR A CA 1
ATOM 840 C C . THR A 1 116 ? 38.228 19.085 8.747 1.00 16.10 221 THR A C 1
ATOM 841 O O . THR A 1 116 ? 37.290 18.358 8.975 1.00 16.66 221 THR A O 1
ATOM 845 N N . ILE A 1 117 ? 39.467 18.642 8.530 1.00 14.94 222 ILE A N 1
ATOM 846 C CA . ILE A 1 117 ? 39.800 17.259 8.683 1.00 15.28 222 ILE A CA 1
ATOM 847 C C . ILE A 1 117 ? 40.624 17.122 9.941 1.00 15.92 222 ILE A C 1
ATOM 848 O O . ILE A 1 117 ? 41.538 17.949 10.178 1.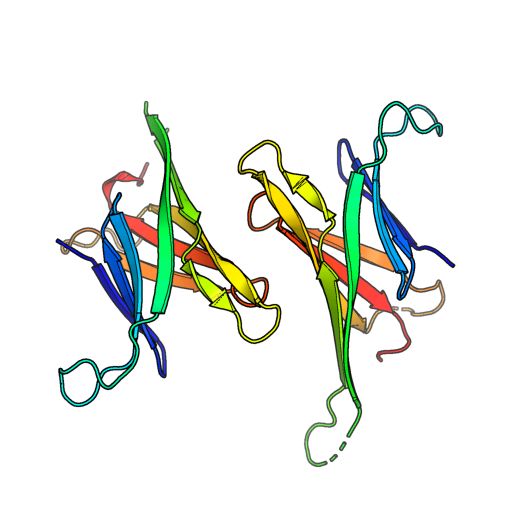00 16.46 222 ILE A O 1
ATOM 853 N N . ARG A 1 118 ? 40.364 16.075 10.706 1.00 15.57 223 ARG A N 1
ATOM 854 C CA . ARG A 1 118 ? 41.215 15.711 11.858 1.00 16.89 223 ARG A CA 1
ATOM 855 C C . ARG A 1 118 ? 42.123 14.546 11.511 1.00 17.91 223 ARG A C 1
ATOM 856 O O . ARG A 1 118 ? 41.710 13.584 10.874 1.00 16.84 223 ARG A O 1
ATOM 864 N N . THR A 1 119 ? 43.362 14.629 11.980 1.00 19.87 224 THR A N 1
ATOM 865 C CA . THR A 1 119 ? 44.365 13.651 11.622 1.00 20.48 224 THR A CA 1
ATOM 866 C C . THR A 1 119 ? 45.384 13.594 12.732 1.00 21.55 224 THR A C 1
ATOM 867 O O . THR A 1 119 ? 45.816 14.622 13.213 1.00 21.81 224 THR A O 1
ATOM 871 N N . PRO A 1 120 ? 45.774 12.380 13.150 1.00 23.47 225 PRO A N 1
ATOM 872 C CA . PRO A 1 120 ? 46.850 12.223 14.135 1.00 24.52 225 PRO A CA 1
ATOM 873 C C . PRO A 1 120 ? 48.165 12.879 13.710 1.00 25.22 225 PRO A C 1
ATOM 874 O O . PRO A 1 120 ? 48.959 13.268 14.579 1.00 26.16 225 PRO A O 1
ATOM 878 N N . ARG A 1 121 ? 48.381 13.035 12.412 1.00 25.67 226 ARG A N 1
ATOM 879 C CA . ARG A 1 121 ? 49.668 13.552 11.901 1.00 28.00 226 ARG A CA 1
ATOM 880 C C . ARG A 1 121 ? 49.922 15.014 12.164 1.00 28.37 226 ARG A C 1
ATOM 881 O O . ARG A 1 121 ? 51.044 15.477 12.025 1.00 28.34 226 ARG A O 1
ATOM 889 N N . LEU A 1 122 ? 48.870 15.752 12.499 1.00 28.37 227 LEU A N 1
ATOM 890 C CA . LEU A 1 122 ? 49.008 17.170 12.789 1.00 28.82 227 LEU A CA 1
ATOM 891 C C . LEU A 1 122 ? 49.137 17.455 14.299 1.00 29.74 227 LEU A C 1
ATOM 892 O O . LEU A 1 122 ? 49.166 18.624 14.698 1.00 30.63 227 LEU A O 1
ATOM 897 N N . CYS A 1 123 ? 49.165 16.417 15.121 1.00 29.24 228 CYS A N 1
ATOM 898 C CA . CYS A 1 123 ? 49.238 16.589 16.572 1.00 31.08 228 CYS A CA 1
ATOM 899 C C . CYS A 1 123 ? 50.674 16.882 17.018 1.00 32.91 228 CYS A C 1
ATOM 900 O O . CYS A 1 123 ? 51.592 16.240 16.483 1.00 33.67 228 CYS A O 1
ATOM 903 N N . PRO A 1 124 ? 50.869 17.820 18.001 1.00 34.22 229 PRO A N 1
ATOM 904 C CA . PRO A 1 124 ? 52.233 18.267 18.444 1.00 35.35 229 PRO A CA 1
ATOM 905 C C . PRO A 1 124 ? 53.205 17.087 18.668 1.00 36.03 229 PRO A C 1
ATOM 906 O O . PRO A 1 124 ? 52.751 15.992 19.064 1.00 37.02 229 PRO A O 1
ATOM 910 N N . PRO B 1 4 ? 26.909 58.127 2.416 1.00 47.84 109 PRO B N 1
ATOM 911 C CA . PRO B 1 4 ? 26.552 57.161 3.473 1.00 47.21 109 PRO B CA 1
ATOM 912 C C . PRO B 1 4 ? 27.400 55.825 3.511 1.00 46.17 109 PRO B C 1
ATOM 913 O O . PRO B 1 4 ? 26.900 54.725 3.132 1.00 47.53 109 PRO B O 1
ATOM 917 N N . CYS B 1 5 ? 28.655 55.902 3.971 1.00 43.78 110 CYS B N 1
ATOM 918 C CA . CYS B 1 5 ? 29.549 54.724 3.954 1.00 40.27 110 CYS B CA 1
ATOM 919 C C . CYS B 1 5 ? 30.209 54.450 5.316 1.00 38.16 110 CYS B C 1
ATOM 920 O O . CYS B 1 5 ? 30.651 55.381 5.980 1.00 38.37 110 CYS B O 1
ATOM 923 N N . LEU B 1 6 ? 30.265 53.177 5.716 1.00 34.78 111 LEU B N 1
ATOM 924 C CA . LEU B 1 6 ? 30.933 52.742 6.941 1.00 32.49 111 LEU B CA 1
ATOM 925 C C . LEU B 1 6 ? 32.414 52.432 6.673 1.00 31.69 111 LEU B C 1
ATOM 926 O O . LEU B 1 6 ? 32.738 51.859 5.634 1.00 30.79 111 LEU B O 1
ATOM 931 N N . LEU B 1 7 ? 33.288 52.790 7.617 1.00 30.55 112 LEU B N 1
ATOM 932 C CA . LEU B 1 7 ? 34.716 52.577 7.474 1.00 30.93 112 LEU B CA 1
ATOM 933 C C . LEU B 1 7 ? 35.249 51.731 8.602 1.00 30.95 112 LEU B C 1
ATOM 934 O O . LEU B 1 7 ? 34.808 51.821 9.750 1.00 31.07 112 LEU B O 1
ATOM 939 N N . LYS B 1 8 ? 36.200 50.881 8.271 1.00 30.25 113 LYS B N 1
ATOM 940 C CA . LYS B 1 8 ? 36.796 50.068 9.281 1.00 30.82 113 LYS B CA 1
ATOM 941 C C . LYS B 1 8 ? 38.196 49.692 8.804 1.00 31.11 113 LYS B C 1
ATOM 942 O O . LYS B 1 8 ? 38.378 49.305 7.652 1.00 31.22 113 LYS B O 1
ATOM 948 N N . THR B 1 9 ? 39.173 49.825 9.693 1.00 31.94 114 THR B N 1
ATOM 949 C CA . THR B 1 9 ? 40.579 49.486 9.384 1.00 31.78 114 THR B CA 1
ATOM 950 C C . THR B 1 9 ? 40.989 48.201 10.119 1.00 31.95 114 THR B C 1
ATOM 951 O O . THR B 1 9 ? 40.901 48.129 11.330 1.00 29.90 114 THR B O 1
ATOM 955 N N . LYS B 1 10 ? 41.423 47.194 9.370 1.00 33.26 115 LYS B N 1
ATOM 956 C CA . LYS B 1 10 ? 41.892 45.942 9.940 1.00 35.60 115 LYS B CA 1
ATOM 957 C C . LYS B 1 10 ? 43.278 45.637 9.352 1.00 36.60 115 LYS B C 1
ATOM 958 O O . LYS B 1 10 ? 43.378 45.242 8.185 1.00 37.74 115 LYS B O 1
ATOM 964 N N . ASP B 1 11 ? 44.330 45.818 10.168 1.00 37.40 116 ASP B N 1
ATOM 965 C CA . ASP B 1 11 ? 45.736 45.632 9.772 1.00 36.23 116 ASP B CA 1
ATOM 966 C C . ASP B 1 11 ? 46.087 46.557 8.648 1.00 35.21 116 ASP B C 1
ATOM 967 O O . ASP B 1 11 ? 45.874 47.761 8.761 1.00 35.44 116 ASP B O 1
ATOM 972 N N . TRP B 1 12 ? 46.595 45.991 7.555 1.00 33.21 117 TRP B N 1
ATOM 973 C CA . TRP B 1 12 ? 46.940 46.765 6.353 1.00 31.94 117 TRP B CA 1
ATOM 974 C C . TRP B 1 12 ? 45.773 47.512 5.705 1.00 31.75 117 TRP B C 1
ATOM 975 O O . TRP B 1 12 ? 45.978 48.541 5.017 1.00 31.39 117 TRP B O 1
ATOM 986 N N . TRP B 1 13 ? 44.559 46.979 5.885 1.00 30.22 118 TRP B N 1
ATOM 987 C CA . TRP B 1 13 ? 43.455 47.320 4.989 1.00 29.97 118 TRP B CA 1
ATOM 988 C C . TRP B 1 13 ? 42.383 48.127 5.667 1.00 29.84 118 TRP B C 1
ATOM 989 O O . TRP B 1 13 ? 42.004 47.842 6.817 1.00 29.58 118 TRP B O 1
ATOM 1000 N N . THR B 1 14 ? 41.956 49.176 4.968 1.00 29.61 119 THR B N 1
ATOM 1001 C CA . THR B 1 14 ? 40.779 49.918 5.356 1.00 29.26 119 THR B CA 1
ATOM 1002 C C . THR B 1 14 ? 39.650 49.398 4.460 1.00 28.73 119 THR B C 1
ATOM 1003 O O . THR B 1 14 ? 39.829 49.243 3.225 1.00 27.85 119 THR B O 1
ATOM 1007 N N . TYR B 1 15 ? 38.502 49.142 5.091 1.00 27.16 120 TYR B N 1
ATOM 1008 C CA . TYR B 1 15 ? 37.300 48.691 4.369 1.00 26.68 120 TYR B CA 1
ATOM 1009 C C . TYR B 1 15 ? 36.248 49.768 4.328 1.00 26.09 120 TYR B C 1
ATOM 1010 O O . TYR B 1 15 ? 35.928 50.339 5.356 1.00 26.94 120 TYR B O 1
ATOM 1019 N N . GLU B 1 16 ? 35.700 50.026 3.148 1.00 25.83 121 GLU B N 1
ATOM 1020 C CA . GLU B 1 16 ? 34.613 50.980 3.031 1.00 26.32 121 GLU B CA 1
ATOM 1021 C C . GLU B 1 16 ? 33.353 50.332 2.483 1.00 25.81 121 GLU B C 1
ATOM 1022 O O . GLU B 1 16 ? 33.319 49.929 1.325 1.00 24.27 121 GLU B O 1
ATOM 1028 N N . PHE B 1 17 ? 32.343 50.238 3.351 1.00 26.55 122 PHE B N 1
ATOM 1029 C CA . PHE B 1 17 ? 31.054 49.658 3.009 1.00 27.60 122 PHE B CA 1
ATOM 1030 C C . PHE B 1 17 ? 30.050 50.728 2.625 1.00 28.00 122 PHE B C 1
ATOM 1031 O O . PHE B 1 17 ? 29.651 51.532 3.459 1.00 27.09 122 PHE B O 1
ATOM 1039 N N . CYS B 1 18 ? 29.639 50.729 1.366 1.00 28.86 123 CYS B N 1
ATOM 1040 C CA . CYS B 1 18 ? 28.597 51.640 0.935 1.00 30.56 123 CYS B CA 1
ATOM 1041 C C . CYS B 1 18 ? 27.338 50.855 0.612 1.00 29.61 123 CYS B C 1
ATOM 1042 O O . CYS B 1 18 ? 27.296 50.092 -0.372 1.00 28.08 123 CYS B O 1
ATOM 1045 N N . TYR B 1 19 ? 26.331 51.067 1.458 1.00 29.95 124 TYR B N 1
ATOM 1046 C CA . TYR B 1 19 ? 25.041 50.375 1.402 1.00 30.01 124 TYR B CA 1
ATOM 1047 C C . TYR B 1 19 ? 24.455 50.249 0.032 1.00 29.52 124 TYR B C 1
ATOM 1048 O O . TYR B 1 19 ? 24.202 51.232 -0.644 1.00 28.23 124 TYR B O 1
ATOM 1057 N N . GLY B 1 20 ? 24.234 49.017 -0.384 1.00 29.50 125 GLY B N 1
ATOM 1058 C CA . GLY B 1 20 ? 23.559 48.804 -1.632 1.00 30.28 125 GLY B CA 1
ATOM 1059 C C . GLY B 1 20 ? 24.383 49.135 -2.861 1.00 30.37 125 GLY B C 1
ATOM 1060 O O . GLY B 1 20 ? 23.838 49.106 -3.970 1.00 30.42 125 GLY B O 1
ATOM 1061 N N . ARG B 1 21 ? 25.686 49.397 -2.695 1.00 29.09 126 ARG B N 1
ATOM 1062 C CA . ARG B 1 21 ? 26.510 49.776 -3.839 1.00 29.04 126 ARG B CA 1
ATOM 1063 C C . ARG B 1 21 ? 27.767 48.923 -4.008 1.00 27.60 126 ARG B C 1
ATOM 1064 O O . ARG B 1 21 ? 27.905 48.236 -5.006 1.00 25.90 126 ARG B O 1
ATOM 1072 N N . HIS B 1 22 ? 28.672 48.980 -3.027 1.00 27.22 127 HIS B N 1
ATOM 1073 C CA . HIS B 1 22 ? 29.965 48.331 -3.156 1.00 27.32 127 HIS B CA 1
ATOM 1074 C C . HIS B 1 22 ? 30.658 48.305 -1.822 1.00 25.43 127 HIS B C 1
ATOM 1075 O O . HIS B 1 22 ? 30.260 49.012 -0.888 1.00 25.70 127 HIS B O 1
ATOM 1082 N N . ILE B 1 23 ? 31.680 47.454 -1.737 1.00 23.12 128 ILE B N 1
ATOM 1083 C CA . ILE B 1 23 ? 32.592 47.413 -0.614 1.00 22.03 128 ILE B CA 1
ATOM 1084 C C . ILE B 1 23 ? 34.002 47.542 -1.230 1.00 22.76 128 ILE B C 1
ATOM 1085 O O . ILE B 1 23 ? 34.366 46.822 -2.179 1.00 21.69 128 ILE B O 1
ATOM 1090 N N . GLN B 1 24 ? 34.758 48.490 -0.723 1.00 22.46 129 GLN B N 1
ATOM 1091 C CA . GLN B 1 24 ? 36.139 48.719 -1.178 1.00 23.76 129 GLN B CA 1
ATOM 1092 C C . GLN B 1 24 ? 37.118 48.320 -0.093 1.00 24.18 129 GLN B C 1
ATOM 1093 O O . GLN B 1 24 ? 36.779 48.311 1.108 1.00 24.53 129 GLN B O 1
ATOM 1099 N N . GLN B 1 25 ? 38.335 47.995 -0.516 1.00 24.04 130 GLN B N 1
ATOM 1100 C CA . GLN B 1 25 ? 39.383 47.675 0.385 1.00 24.17 130 GLN B CA 1
ATOM 1101 C C . GLN B 1 25 ? 40.625 48.443 -0.075 1.00 25.76 130 GLN B C 1
ATOM 1102 O O . GLN B 1 25 ? 41.059 48.288 -1.202 1.00 25.69 130 GLN B O 1
ATOM 1108 N N . TYR B 1 26 ? 41.193 49.298 0.767 1.00 26.75 131 TYR B N 1
ATOM 1109 C CA . TYR B 1 26 ? 42.339 50.080 0.283 1.00 28.46 131 TYR B CA 1
ATOM 1110 C C . TYR B 1 26 ? 43.293 50.339 1.392 1.00 28.56 131 TYR B C 1
ATOM 1111 O O . TYR B 1 26 ? 42.916 50.224 2.563 1.00 29.10 131 TYR B O 1
ATOM 1120 N N . HIS B 1 27 ? 44.540 50.666 1.031 1.00 29.34 132 HIS B N 1
ATOM 1121 C CA . HIS B 1 27 ? 45.550 51.033 2.056 1.00 30.30 132 HIS B CA 1
ATOM 1122 C C . HIS B 1 27 ? 45.719 52.547 2.162 1.00 31.23 132 HIS B C 1
ATOM 1123 O O . HIS B 1 27 ? 45.704 53.276 1.162 1.00 31.56 132 HIS B O 1
ATOM 1130 N N . MET B 1 28 ? 45.836 53.016 3.391 1.00 33.61 133 MET B N 1
ATOM 1131 C CA . MET B 1 28 ? 45.998 54.439 3.648 1.00 35.57 133 MET B CA 1
ATOM 1132 C C . MET B 1 28 ? 47.304 54.700 4.334 1.00 36.63 133 MET B C 1
ATOM 1133 O O . MET B 1 28 ? 47.801 53.868 5.092 1.00 36.57 133 MET B O 1
ATOM 1138 N N . GLU B 1 29 ? 47.869 55.870 4.076 1.00 38.71 134 GLU B N 1
ATOM 1139 C CA . GLU B 1 29 ? 48.999 56.303 4.887 1.00 40.72 134 GLU B CA 1
ATOM 1140 C C . GLU B 1 29 ? 48.748 57.719 5.388 1.00 41.75 134 GLU B C 1
ATOM 1141 O O . GLU B 1 29 ? 48.504 58.630 4.596 1.00 41.31 134 GLU B O 1
ATOM 1147 N N . ASP B 1 30 ? 48.791 57.888 6.707 1.00 43.62 135 ASP B N 1
ATOM 1148 C CA . ASP B 1 30 ? 48.302 59.114 7.280 1.00 46.24 135 ASP B CA 1
ATOM 1149 C C . ASP B 1 30 ? 46.794 58.974 7.070 1.00 46.77 135 ASP B C 1
ATOM 1150 O O . ASP B 1 30 ? 46.142 58.169 7.747 1.00 47.66 135 ASP B O 1
ATOM 1155 N N . SER B 1 31 ? 46.246 59.697 6.097 1.00 46.51 136 SER B N 1
ATOM 1156 C CA . SER B 1 31 ? 44.843 59.532 5.771 1.00 46.29 136 SER B CA 1
ATOM 1157 C C . SER B 1 31 ? 44.666 59.723 4.282 1.00 46.12 136 SER B C 1
ATOM 1158 O O . SER B 1 31 ? 43.750 60.407 3.831 1.00 46.06 136 SER B O 1
ATOM 1161 N N . GLU B 1 32 ? 45.560 59.108 3.519 1.00 45.00 137 GLU B N 1
ATOM 1162 C CA . GLU B 1 32 ? 45.560 59.255 2.092 1.00 44.26 137 GLU B CA 1
ATOM 1163 C C . GLU B 1 32 ? 45.607 57.859 1.466 1.00 43.29 137 GLU B C 1
ATOM 1164 O O . GLU B 1 32 ? 46.347 56.984 1.904 1.00 43.40 137 GLU B O 1
ATOM 1170 N N . ILE B 1 33 ? 44.802 57.646 0.445 1.00 41.61 138 ILE B N 1
ATOM 1171 C CA . ILE B 1 33 ? 44.787 56.365 -0.169 1.00 40.35 138 ILE B CA 1
ATOM 1172 C C . ILE B 1 33 ? 46.089 56.254 -0.963 1.00 40.39 138 ILE B C 1
ATOM 1173 O O . ILE B 1 33 ? 46.377 57.125 -1.793 1.00 40.50 138 ILE B O 1
ATOM 1178 N N . LYS B 1 34 ? 46.870 55.205 -0.683 1.00 39.22 139 LYS B N 1
ATOM 1179 C CA . LYS B 1 34 ? 48.126 54.914 -1.411 1.00 38.08 139 LYS B CA 1
ATOM 1180 C C . LYS B 1 34 ? 48.028 53.646 -2.249 1.00 37.30 139 LYS B C 1
ATOM 1181 O O . LYS B 1 34 ? 47.941 52.539 -1.706 1.00 36.92 139 LYS B O 1
ATOM 1187 N N . GLY B 1 35 ? 48.038 53.803 -3.566 1.00 36.28 140 GLY B N 1
ATOM 1188 C CA . GLY B 1 35 ? 47.942 52.664 -4.450 1.00 36.17 140 GLY B CA 1
ATOM 1189 C C . GLY B 1 35 ? 46.526 52.395 -4.886 1.00 36.59 140 GLY B C 1
ATOM 1190 O O . GLY B 1 35 ? 45.646 53.225 -4.741 1.00 37.37 140 GLY B O 1
ATOM 1191 N N . GLU B 1 36 ? 46.293 51.211 -5.417 1.00 36.05 141 GLU B N 1
ATOM 1192 C CA . GLU B 1 36 ? 45.020 50.891 -5.997 1.00 35.81 141 GLU B CA 1
ATOM 1193 C C . GLU B 1 36 ? 43.892 50.549 -4.977 1.00 34.25 141 GLU B C 1
ATOM 1194 O O . GLU B 1 36 ? 44.124 50.104 -3.854 1.00 31.75 141 GLU B O 1
ATOM 1200 N N . VAL B 1 37 ? 42.671 50.840 -5.388 1.00 33.38 142 VAL B N 1
ATOM 1201 C CA . VAL B 1 37 ? 41.486 50.565 -4.593 1.00 33.13 142 VAL B CA 1
ATOM 1202 C C . VAL B 1 37 ? 40.961 49.212 -5.060 1.00 31.78 142 VAL B C 1
ATOM 1203 O O . VAL B 1 37 ? 40.686 49.035 -6.239 1.00 32.94 142 VAL B O 1
ATOM 1207 N N . LEU B 1 38 ? 40.850 48.248 -4.160 1.00 29.48 143 LEU B N 1
ATOM 1208 C CA . LEU B 1 38 ? 40.243 46.968 -4.565 1.00 28.49 143 LEU B CA 1
ATOM 1209 C C . LEU B 1 38 ? 38.726 46.965 -4.258 1.00 27.30 143 LEU B C 1
ATOM 1210 O O . LEU B 1 38 ? 38.303 47.610 -3.325 1.00 26.86 143 LEU B O 1
ATOM 1215 N N . TYR B 1 39 ? 37.946 46.235 -5.043 1.00 26.45 144 TYR B N 1
ATOM 1216 C CA . TYR B 1 39 ? 36.545 45.992 -4.750 1.00 26.17 144 TYR B CA 1
ATOM 1217 C C . TYR B 1 39 ? 36.351 44.604 -4.225 1.00 24.56 144 TYR B C 1
ATOM 1218 O O . TYR B 1 39 ? 36.751 43.656 -4.861 1.00 24.29 144 TYR B O 1
ATOM 1227 N N . LEU B 1 40 ? 35.781 44.497 -3.035 1.00 23.58 145 LEU B N 1
ATOM 1228 C CA . LEU B 1 40 ? 35.327 43.206 -2.494 1.00 23.20 145 LEU B CA 1
ATOM 1229 C C . LEU B 1 40 ? 34.091 42.689 -3.255 1.00 23.28 145 LEU B C 1
ATOM 1230 O O . LEU B 1 40 ? 33.850 41.501 -3.320 1.00 21.67 145 LEU B O 1
ATOM 1235 N N . GLY B 1 41 ? 33.336 43.614 -3.847 1.00 23.06 146 GLY B N 1
ATOM 1236 C CA . GLY B 1 41 ? 32.188 43.273 -4.644 1.00 22.90 146 GLY B CA 1
ATOM 1237 C C . GLY B 1 41 ? 31.244 44.457 -4.770 1.00 23.11 146 GLY B C 1
ATOM 1238 O O . GLY B 1 41 ? 31.391 45.485 -4.074 1.00 22.17 146 GLY B O 1
ATOM 1239 N N . TYR B 1 42 ? 30.270 44.263 -5.661 1.00 23.51 147 TYR B N 1
ATOM 1240 C CA . TYR B 1 42 ? 29.261 45.220 -6.007 1.00 24.07 147 TYR B CA 1
ATOM 1241 C C . TYR B 1 42 ? 27.926 44.615 -5.608 1.00 23.77 147 TYR B C 1
ATOM 1242 O O . TYR B 1 42 ? 27.737 43.403 -5.689 1.00 22.91 147 TYR B O 1
ATOM 1251 N N . TYR B 1 43 ? 26.996 45.464 -5.210 1.00 24.21 148 TYR B N 1
ATOM 1252 C CA . TYR B 1 43 ? 25.752 44.956 -4.612 1.00 24.71 148 TYR B CA 1
ATOM 1253 C C . TYR B 1 43 ? 25.047 43.980 -5.544 1.00 24.47 148 TYR B C 1
ATOM 1254 O O . TYR B 1 43 ? 24.919 44.244 -6.727 1.00 25.16 148 TYR B O 1
ATOM 1263 N N . GLN B 1 44 ? 24.582 42.868 -4.998 1.00 23.72 149 GLN B N 1
ATOM 1264 C CA . GLN B 1 44 ? 23.982 41.837 -5.814 1.00 24.75 149 GLN B CA 1
ATOM 1265 C C . GLN B 1 44 ? 22.610 41.364 -5.272 1.00 23.39 149 GLN B C 1
ATOM 1266 O O . GLN B 1 44 ? 21.654 41.176 -6.024 1.00 23.58 149 GLN B O 1
ATOM 1272 N N . SER B 1 45 ? 22.505 41.159 -3.978 1.00 22.19 150 SER B N 1
ATOM 1273 C CA . SER B 1 45 ? 21.240 40.716 -3.435 1.00 21.90 150 SER B CA 1
ATOM 1274 C C . SER B 1 45 ? 21.071 41.120 -1.975 1.00 22.93 150 SER B C 1
ATOM 1275 O O . SER B 1 45 ? 22.034 41.482 -1.290 1.00 21.54 150 SER B O 1
ATOM 1278 N N . ALA B 1 46 ? 19.839 41.027 -1.487 1.00 22.67 151 ALA B N 1
ATOM 1279 C CA . ALA B 1 46 ? 19.563 41.264 -0.066 1.00 23.01 151 ALA B CA 1
ATOM 1280 C C . ALA B 1 46 ? 18.342 40.484 0.370 1.00 23.60 151 ALA B C 1
ATOM 1281 O O . ALA B 1 46 ? 17.334 40.429 -0.369 1.00 24.56 151 ALA B O 1
ATOM 1283 N N . PHE B 1 47 ? 18.418 39.879 1.548 1.00 24.28 152 PHE B N 1
ATOM 1284 C CA . PHE B 1 47 ? 17.277 39.218 2.132 1.00 25.60 152 PHE B CA 1
ATOM 1285 C C . PHE B 1 47 ? 16.923 39.796 3.492 1.00 26.78 152 PHE B C 1
ATOM 1286 O O . PHE B 1 47 ? 17.795 39.885 4.400 1.00 26.87 152 PHE B O 1
ATOM 1294 N N . ASP B 1 48 ? 15.655 40.179 3.646 1.00 26.39 153 ASP B N 1
ATOM 1295 C CA . ASP B 1 48 ? 15.168 40.794 4.878 1.00 27.21 153 ASP B CA 1
ATOM 1296 C C . ASP B 1 48 ? 14.031 40.016 5.508 1.00 29.48 153 ASP B C 1
ATOM 1297 O O . ASP B 1 48 ? 13.071 39.620 4.823 1.00 29.18 153 ASP B O 1
ATOM 1302 N N . TRP B 1 49 ? 14.120 39.811 6.817 1.00 31.26 154 TRP B N 1
ATOM 1303 C CA . TRP B 1 49 ? 13.095 39.096 7.553 1.00 34.16 154 TRP B CA 1
ATOM 1304 C C . TRP B 1 49 ? 12.727 39.853 8.847 1.00 35.28 154 TRP B C 1
ATOM 1305 O O . TRP B 1 49 ? 13.638 40.244 9.628 1.00 34.55 154 TRP B O 1
ATOM 1316 N N . ASP B 1 50 ? 11.421 40.101 9.050 1.00 35.32 155 ASP B N 1
ATOM 1317 C CA . ASP B 1 50 ? 10.923 40.909 10.185 1.00 37.24 155 ASP B CA 1
ATOM 1318 C C . ASP B 1 50 ? 9.522 40.490 10.722 1.00 38.99 155 ASP B C 1
ATOM 1319 O O . ASP B 1 50 ? 8.470 40.818 10.132 1.00 38.94 155 ASP B O 1
ATOM 1324 N N . ASP B 1 51 ? 9.508 39.776 11.845 1.00 40.74 156 ASP B N 1
ATOM 1325 C CA . ASP B 1 51 ? 8.249 39.436 12.559 1.00 42.54 156 ASP B CA 1
ATOM 1326 C C . ASP B 1 51 ? 7.643 40.517 13.478 1.00 42.67 156 ASP B C 1
ATOM 1327 O O . ASP B 1 51 ? 8.344 41.158 14.272 1.00 43.45 156 ASP B O 1
ATOM 1332 N N . GLN B 1 59 ? 4.671 33.146 16.266 1.00 55.32 164 GLN B N 1
ATOM 1333 C CA . GLN B 1 59 ? 4.226 33.787 17.486 1.00 55.62 164 GLN B CA 1
ATOM 1334 C C . GLN B 1 59 ? 5.303 33.747 18.596 1.00 54.98 164 GLN B C 1
ATOM 1335 O O . GLN B 1 59 ? 5.854 34.806 18.902 1.00 55.05 164 GLN B O 1
ATOM 1341 N N . HIS B 1 60 ? 5.611 32.567 19.180 1.00 54.08 165 HIS B N 1
ATOM 1342 C CA . HIS B 1 60 ? 6.424 32.503 20.455 1.00 53.48 165 HIS B CA 1
ATOM 1343 C C . HIS B 1 60 ? 7.712 33.339 20.465 1.00 53.83 165 HIS B C 1
ATOM 1344 O O . HIS B 1 60 ? 8.006 34.042 21.443 1.00 53.05 165 HIS B O 1
ATOM 1351 N N . ARG B 1 61 ? 8.459 33.244 19.368 1.00 54.59 166 ARG B N 1
ATOM 1352 C CA . ARG B 1 61 ? 9.660 34.054 19.124 1.00 55.37 166 ARG B CA 1
ATOM 1353 C C . ARG B 1 61 ? 9.447 34.899 17.831 1.00 55.27 166 ARG B C 1
ATOM 1354 O O . ARG B 1 61 ? 8.996 34.375 16.791 1.00 54.67 166 ARG B O 1
ATOM 1362 N N . LEU B 1 62 ? 9.752 36.196 17.902 1.00 55.32 167 LEU B N 1
ATOM 1363 C CA . LEU B 1 62 ? 9.543 37.111 16.762 1.00 55.16 167 LEU B CA 1
ATOM 1364 C C . LEU B 1 62 ? 10.860 37.578 16.093 1.00 54.66 167 LEU B C 1
ATOM 1365 O O . LEU B 1 62 ? 11.377 38.655 16.401 1.00 55.81 167 LEU B O 1
ATOM 1370 N N . LYS B 1 63 ? 11.369 36.780 15.148 1.00 53.40 168 LYS B N 1
ATOM 1371 C CA . LYS B 1 63 ? 12.716 36.961 14.556 1.00 51.30 168 LYS B CA 1
ATOM 1372 C C . LYS B 1 63 ? 12.921 38.235 13.704 1.00 49.37 168 LYS B C 1
ATOM 1373 O O . LYS B 1 63 ? 11.962 38.759 13.085 1.00 49.03 168 LYS B O 1
ATOM 1379 N N . ARG B 1 64 ? 14.163 38.732 13.694 1.00 46.25 169 ARG B N 1
ATOM 1380 C CA . ARG B 1 64 ? 14.619 39.750 12.730 1.00 43.37 169 ARG B CA 1
ATOM 1381 C C . ARG B 1 64 ? 16.021 39.460 12.163 1.00 41.26 169 ARG B C 1
ATOM 1382 O O . ARG B 1 64 ? 16.959 39.242 12.918 1.00 41.38 169 ARG B O 1
ATOM 1390 N N . TYR B 1 65 ? 16.152 39.486 10.840 1.00 37.85 170 TYR B N 1
ATOM 1391 C CA . TYR B 1 65 ? 17.365 39.070 10.140 1.00 34.62 170 TYR B CA 1
ATOM 1392 C C . TYR B 1 65 ? 17.500 39.830 8.816 1.00 32.54 170 TYR B C 1
ATOM 1393 O O . TYR B 1 65 ? 16.494 40.237 8.154 1.00 30.55 170 TYR B O 1
ATOM 1402 N N . HIS B 1 66 ? 18.751 40.072 8.452 1.00 29.09 171 HIS B N 1
ATOM 1403 C CA . HIS B 1 66 ? 19.051 40.779 7.218 1.00 26.30 171 HIS B CA 1
ATOM 1404 C C . HIS B 1 66 ? 20.439 40.409 6.748 1.00 25.80 171 HIS B C 1
ATOM 1405 O O . HIS B 1 66 ? 21.398 40.351 7.559 1.00 24.86 171 HIS B O 1
ATOM 1412 N N . SER B 1 67 ? 20.544 40.193 5.440 1.00 23.65 172 SER B N 1
ATOM 1413 C CA . SER B 1 67 ? 21.761 39.687 4.843 1.00 24.63 172 SER B CA 1
ATOM 1414 C C . SER B 1 67 ? 21.863 40.266 3.460 1.00 24.08 172 SER B C 1
ATOM 1415 O O . SER B 1 67 ? 20.840 40.481 2.798 1.00 24.56 172 SER B O 1
ATOM 1418 N N . GLN B 1 68 ? 23.075 40.558 3.017 1.00 23.11 173 GLN B N 1
ATOM 1419 C CA . GLN B 1 68 ? 23.301 41.146 1.691 1.00 22.18 173 GLN B CA 1
ATOM 1420 C C . GLN B 1 68 ? 24.499 40.481 1.081 1.00 22.71 173 GLN B C 1
ATOM 1421 O O . GLN B 1 68 ? 25.400 40.050 1.802 1.00 22.75 173 GLN B O 1
ATOM 1427 N N . THR B 1 69 ? 24.524 40.370 -0.236 1.00 22.69 174 THR B N 1
ATOM 1428 C CA . THR B 1 69 ? 25.669 39.777 -0.895 1.00 23.74 174 THR B CA 1
ATOM 1429 C C . THR B 1 69 ? 26.178 40.723 -1.948 1.00 23.20 174 THR B C 1
ATOM 1430 O O . THR B 1 69 ? 25.397 41.487 -2.527 1.00 23.84 174 THR B 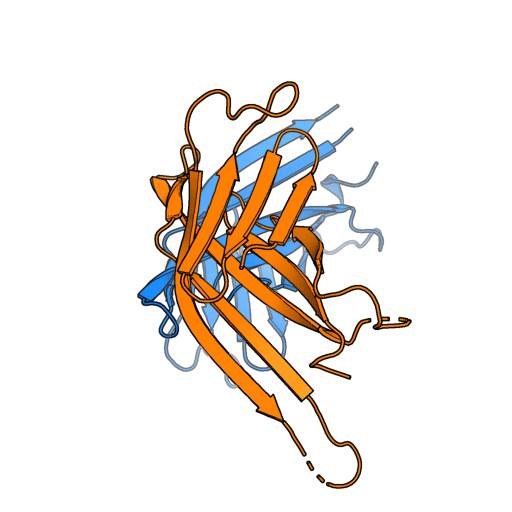O 1
ATOM 1434 N N . TYR B 1 70 ? 27.495 40.690 -2.142 1.00 22.51 175 TYR B N 1
ATOM 1435 C CA . TYR B 1 70 ? 28.253 41.582 -3.035 1.00 22.71 175 TYR B CA 1
ATOM 1436 C C . TYR B 1 70 ? 29.204 40.772 -3.886 1.00 22.98 175 TYR B C 1
ATOM 1437 O O . TYR B 1 70 ? 29.996 40.007 -3.348 1.00 22.99 175 TYR B O 1
ATOM 1446 N N . GLY B 1 71 ? 29.152 40.939 -5.208 1.00 23.58 176 GLY B N 1
ATOM 1447 C CA . GLY B 1 71 ? 29.877 40.014 -6.105 1.00 22.43 176 GLY B CA 1
ATOM 1448 C C . GLY B 1 71 ? 30.686 40.730 -7.168 1.00 23.57 176 GLY B C 1
ATOM 1449 O O . GLY B 1 71 ? 30.687 41.962 -7.271 1.00 22.62 176 GLY B O 1
ATOM 1450 N N . ASN B 1 72 ? 31.400 39.938 -7.945 1.00 25.21 177 ASN B N 1
ATOM 1451 C CA . ASN B 1 72 ? 32.235 40.426 -9.021 1.00 26.74 177 ASN B CA 1
ATOM 1452 C C . ASN B 1 72 ? 33.188 41.492 -8.620 1.00 26.32 177 ASN B C 1
ATOM 1453 O O . ASN B 1 72 ? 33.297 42.493 -9.320 1.00 26.16 177 ASN B O 1
ATOM 1458 N N . GLY B 1 73 ? 33.858 41.302 -7.485 1.00 25.79 178 GLY B N 1
ATOM 1459 C CA . GLY B 1 73 ? 34.876 42.241 -7.045 1.00 26.43 178 GLY B CA 1
ATOM 1460 C C . GLY B 1 73 ? 36.163 42.095 -7.849 1.00 27.51 178 GLY B C 1
ATOM 1461 O O . GLY B 1 73 ? 36.184 41.415 -8.884 1.00 27.52 178 GLY B O 1
ATOM 1462 N N . SER B 1 74 ? 37.226 42.741 -7.401 1.00 27.23 179 SER B N 1
ATOM 1463 C CA . SER B 1 74 ? 38.497 42.679 -8.127 1.00 29.87 179 SER B CA 1
ATOM 1464 C C . SER B 1 74 ? 39.044 41.248 -8.182 1.00 30.46 179 SER B C 1
ATOM 1465 O O . SER B 1 74 ? 38.866 40.470 -7.234 1.00 31.27 179 SER B O 1
ATOM 1468 N N . LYS B 1 75 ? 39.740 40.927 -9.277 1.00 31.12 180 LYS B N 1
ATOM 1469 C CA . LYS B 1 75 ? 40.340 39.594 -9.487 1.00 32.25 180 LYS B CA 1
ATOM 1470 C C . LYS B 1 75 ? 41.332 39.205 -8.404 1.00 31.62 180 LYS B C 1
ATOM 1471 O O . LYS B 1 75 ? 42.236 39.961 -8.089 1.00 30.14 180 LYS B O 1
ATOM 1477 N N . CYS B 1 76 ? 41.131 38.039 -7.804 1.00 32.58 181 CYS B N 1
ATOM 1478 C CA . CYS B 1 76 ? 42.049 37.552 -6.780 1.00 34.61 181 CYS B CA 1
ATOM 1479 C C . CYS B 1 76 ? 43.309 37.120 -7.502 1.00 36.62 181 CYS B C 1
ATOM 1480 O O . CYS B 1 76 ? 43.214 36.401 -8.497 1.00 36.62 181 CYS B O 1
ATOM 1483 N N . ASP B 1 77 ? 44.478 37.533 -7.020 1.00 39.29 182 ASP B N 1
ATOM 1484 C CA . ASP B 1 77 ? 45.723 37.116 -7.693 1.00 43.11 182 ASP B CA 1
ATOM 1485 C C . ASP B 1 77 ? 46.024 35.653 -7.380 1.00 44.52 182 ASP B C 1
ATOM 1486 O O . ASP B 1 77 ? 46.611 34.933 -8.181 1.00 45.15 182 ASP B O 1
ATOM 1491 N N . LEU B 1 78 ? 45.557 35.203 -6.223 1.00 45.99 183 LEU B N 1
ATOM 1492 C CA . LEU B 1 78 ? 45.710 33.813 -5.855 1.00 46.96 183 LEU B CA 1
ATOM 1493 C C . LEU B 1 78 ? 45.020 32.803 -6.795 1.00 47.01 183 LEU B C 1
ATOM 1494 O O . LEU B 1 78 ? 45.507 31.683 -6.929 1.00 48.06 183 LEU B O 1
ATOM 1499 N N . ASN B 1 79 ? 43.901 33.163 -7.423 1.00 45.95 184 ASN B N 1
ATOM 1500 C CA . ASN B 1 79 ? 43.110 32.151 -8.119 1.00 44.63 184 ASN B CA 1
ATOM 1501 C C . ASN B 1 79 ? 42.367 32.608 -9.360 1.00 42.85 184 ASN B C 1
ATOM 1502 O O . ASN B 1 79 ? 41.584 31.851 -9.889 1.00 43.28 184 ASN B O 1
ATOM 1507 N N . GLY B 1 80 ? 42.579 33.830 -9.830 1.00 40.89 185 GLY B N 1
ATOM 1508 C CA . GLY B 1 80 ? 41.752 34.356 -10.934 1.00 39.39 185 GLY B CA 1
ATOM 1509 C C . GLY B 1 80 ? 40.288 34.709 -10.600 1.00 38.32 185 GLY B C 1
ATOM 1510 O O . GLY B 1 80 ? 39.624 35.427 -11.340 1.00 39.13 185 GLY B O 1
ATOM 1511 N N . ARG B 1 81 ? 39.781 34.203 -9.483 1.00 36.62 186 ARG B N 1
ATOM 1512 C CA . ARG B 1 81 ? 38.406 34.436 -9.072 1.00 35.49 186 ARG B CA 1
ATOM 1513 C C . ARG B 1 81 ? 38.146 35.901 -8.659 1.00 32.49 186 ARG B C 1
ATOM 1514 O O . ARG B 1 81 ? 38.940 36.467 -7.918 1.00 31.85 186 ARG B O 1
ATOM 1522 N N . PRO B 1 82 ? 37.019 36.481 -9.112 1.00 29.77 187 PRO B N 1
ATOM 1523 C CA . PRO B 1 82 ? 36.499 37.763 -8.632 1.00 28.63 187 PRO B CA 1
ATOM 1524 C C . PRO B 1 82 ? 36.260 37.666 -7.161 1.00 26.20 187 PRO B C 1
ATOM 1525 O O . PRO B 1 82 ? 35.788 36.655 -6.703 1.00 26.34 187 PRO B O 1
ATOM 1529 N N . ARG B 1 83 ? 36.602 38.709 -6.421 1.00 25.11 188 ARG B N 1
ATOM 1530 C CA . ARG B 1 83 ? 36.276 38.775 -5.001 1.00 23.83 188 ARG B CA 1
ATOM 1531 C C . ARG B 1 83 ? 34.756 38.730 -4.786 1.00 23.43 188 ARG B C 1
ATOM 1532 O O . ARG B 1 83 ? 33.984 39.122 -5.680 1.00 23.73 188 ARG B O 1
ATOM 1540 N N . GLU B 1 84 ? 34.337 38.261 -3.615 1.00 23.21 189 GLU B N 1
ATOM 1541 C CA . GLU B 1 84 ? 32.928 38.335 -3.197 1.00 23.46 189 GLU B CA 1
ATOM 1542 C C . GLU B 1 84 ? 32.825 38.482 -1.671 1.00 21.95 189 GLU B C 1
ATOM 1543 O O . GLU B 1 84 ? 33.765 38.162 -0.924 1.00 21.20 189 GLU B O 1
ATOM 1549 N N . ALA B 1 85 ? 31.679 38.985 -1.233 1.00 19.92 190 ALA B N 1
ATOM 1550 C CA . ALA B 1 85 ? 31.438 39.311 0.141 1.00 20.01 190 ALA B CA 1
ATOM 1551 C C . ALA B 1 85 ? 29.998 39.029 0.520 1.00 20.48 190 ALA B C 1
ATOM 1552 O O . ALA B 1 85 ? 29.070 39.215 -0.302 1.00 19.88 190 ALA B O 1
ATOM 1554 N N . GLU B 1 86 ? 29.813 38.555 1.752 1.00 19.59 191 GLU B N 1
ATOM 1555 C CA . GLU B 1 86 ? 28.495 38.576 2.342 1.00 20.47 191 GLU B CA 1
ATOM 1556 C C . GLU B 1 86 ? 28.491 39.535 3.542 1.00 20.63 191 GLU B C 1
ATOM 1557 O O . GLU B 1 86 ? 29.521 39.754 4.200 1.00 19.44 191 GLU B O 1
ATOM 1563 N N . VAL B 1 87 ? 27.331 40.124 3.805 1.00 21.20 192 VAL B N 1
ATOM 1564 C CA . VAL B 1 87 ? 27.197 41.112 4.885 1.00 22.21 192 VAL B CA 1
ATOM 1565 C C . VAL B 1 87 ? 26.083 40.639 5.854 1.00 23.84 192 VAL B C 1
ATOM 1566 O O . VAL B 1 87 ? 24.950 40.406 5.428 1.00 24.42 192 VAL B O 1
ATOM 1570 N N . ARG B 1 88 ? 26.440 40.473 7.125 1.00 23.78 193 ARG B N 1
ATOM 1571 C CA . ARG B 1 88 ? 25.535 40.089 8.202 1.00 26.43 193 ARG B CA 1
ATOM 1572 C C . ARG B 1 88 ? 25.211 41.381 8.966 1.00 26.75 193 ARG B C 1
ATOM 1573 O O . ARG B 1 88 ? 26.115 42.165 9.246 1.00 24.46 193 ARG B O 1
ATOM 1581 N N . PHE B 1 89 ? 23.925 41.628 9.241 1.00 28.22 194 PHE B N 1
ATOM 1582 C CA . PHE B 1 89 ? 23.494 42.810 10.028 1.00 29.60 194 PHE B CA 1
ATOM 1583 C C . PHE B 1 89 ? 22.956 42.329 11.378 1.00 31.25 194 PHE B C 1
ATOM 1584 O O . PHE B 1 89 ? 22.078 41.463 11.433 1.00 32.40 194 PHE B O 1
ATOM 1592 N N . LEU B 1 90 ? 23.501 42.844 12.469 1.00 30.92 195 LEU B N 1
ATOM 1593 C CA . LEU B 1 90 ? 23.109 42.350 13.774 1.00 31.60 195 LEU B CA 1
ATOM 1594 C C . LEU B 1 90 ? 22.699 43.517 14.654 1.00 32.02 195 LEU B C 1
ATOM 1595 O O . LEU B 1 90 ? 23.183 44.644 14.468 1.00 30.41 195 LEU B O 1
ATOM 1600 N N . CYS B 1 91 ? 21.772 43.228 15.573 1.00 33.02 196 CYS B N 1
ATOM 1601 C CA . CYS B 1 91 ? 21.328 44.159 16.606 1.00 34.43 196 CYS B CA 1
ATOM 1602 C C . CYS B 1 91 ? 22.539 44.680 17.367 1.00 34.32 196 CYS B C 1
ATOM 1603 O O . CYS B 1 91 ? 23.383 43.906 17.783 1.00 34.35 196 CYS B O 1
ATOM 1606 N N . ASP B 1 92 ? 22.618 45.982 17.576 1.00 35.00 197 ASP B N 1
ATOM 1607 C CA . ASP B 1 92 ? 23.732 46.491 18.362 1.00 36.25 197 ASP B CA 1
ATOM 1608 C C . ASP B 1 92 ? 23.495 46.290 19.870 1.00 36.41 197 ASP B C 1
ATOM 1609 O O . ASP B 1 92 ? 22.454 46.712 20.393 1.00 36.99 197 ASP B O 1
ATOM 1614 N N . ALA B 1 95 ? 24.317 50.080 23.750 1.00 53.50 200 ALA B N 1
ATOM 1615 C CA . ALA B 1 95 ? 23.607 51.349 23.779 1.00 53.85 200 ALA B CA 1
ATOM 1616 C C . ALA B 1 95 ? 23.546 51.898 22.353 1.00 53.89 200 ALA B C 1
ATOM 1617 O O . ALA B 1 95 ? 24.448 52.620 21.887 1.00 54.22 200 ALA B O 1
ATOM 1619 N N . GLY B 1 96 ? 22.480 51.537 21.650 1.00 53.56 201 GLY B N 1
ATOM 1620 C CA . GLY B 1 96 ? 22.405 51.805 20.218 1.00 52.86 201 GLY B CA 1
ATOM 1621 C C . GLY B 1 96 ? 22.124 53.262 19.912 1.00 52.42 201 GLY B C 1
ATOM 1622 O O . GLY B 1 96 ? 21.113 53.592 19.277 1.00 52.81 201 GLY B O 1
ATOM 1623 N N . ILE B 1 97 ? 23.014 54.139 20.368 1.00 51.28 202 ILE B N 1
ATOM 1624 C CA . ILE B 1 97 ? 22.799 55.560 20.189 1.00 50.64 202 ILE B CA 1
ATOM 1625 C C . ILE B 1 97 ? 23.767 56.197 19.193 1.00 49.00 202 ILE B C 1
ATOM 1626 O O . ILE B 1 97 ? 23.475 57.262 18.656 1.00 48.40 202 ILE B O 1
ATOM 1631 N N . SER B 1 98 ? 24.879 55.516 18.912 1.00 47.81 203 SER B N 1
ATOM 1632 C CA . SER B 1 98 ? 25.980 56.119 18.136 1.00 46.25 203 SER B CA 1
ATOM 1633 C C . SER B 1 98 ? 26.151 55.676 16.660 1.00 44.15 203 SER B C 1
ATOM 1634 O O . SER B 1 98 ? 27.132 56.054 16.007 1.00 44.39 203 SER B O 1
ATOM 1637 N N . GLY B 1 99 ? 25.200 54.926 16.117 1.00 40.63 204 GLY B N 1
ATOM 1638 C CA . GLY B 1 99 ? 25.207 54.699 14.680 1.00 37.12 204 GLY B CA 1
ATOM 1639 C C . GLY B 1 99 ? 25.533 53.254 14.273 1.00 34.98 204 GLY B C 1
ATOM 1640 O O . GLY B 1 99 ? 25.970 52.454 15.090 1.00 33.06 204 GLY B O 1
ATOM 1641 N N . ASP B 1 100 ? 25.264 52.922 13.015 1.00 32.70 205 ASP B N 1
ATOM 1642 C CA . ASP B 1 100 ? 25.746 51.666 12.438 1.00 31.14 205 ASP B CA 1
ATOM 1643 C C . ASP B 1 100 ? 27.273 51.622 12.381 1.00 30.06 205 ASP B C 1
ATOM 1644 O O . ASP B 1 100 ? 27.925 52.631 12.101 1.00 29.08 205 ASP B O 1
ATOM 1649 N N . TYR B 1 101 ? 27.833 50.442 12.615 1.00 28.50 206 TYR B N 1
ATOM 1650 C CA . TYR B 1 101 ? 29.257 50.268 12.377 1.00 28.38 206 TYR B CA 1
ATOM 1651 C C . TYR B 1 101 ? 29.649 48.825 11.964 1.00 27.43 206 TYR B C 1
ATOM 1652 O O . TYR B 1 101 ? 28.989 47.848 12.349 1.00 24.52 206 TYR B O 1
ATOM 1661 N N . ILE B 1 102 ? 30.739 48.727 11.196 1.00 27.13 207 ILE B N 1
ATOM 1662 C CA . ILE B 1 102 ? 31.361 47.447 10.903 1.00 25.89 207 ILE B CA 1
ATOM 1663 C C . ILE B 1 102 ? 32.007 46.901 12.151 1.00 26.23 207 ILE B C 1
ATOM 1664 O O . ILE B 1 102 ? 33.012 47.401 12.641 1.00 26.61 207 ILE B O 1
ATOM 1669 N N . ASP B 1 103 ? 31.425 45.851 12.679 1.00 26.57 208 ASP B N 1
ATOM 1670 C CA . ASP B 1 103 ? 31.972 45.228 13.844 1.00 27.92 208 ASP B CA 1
ATOM 1671 C C . ASP B 1 103 ? 33.159 44.340 13.486 1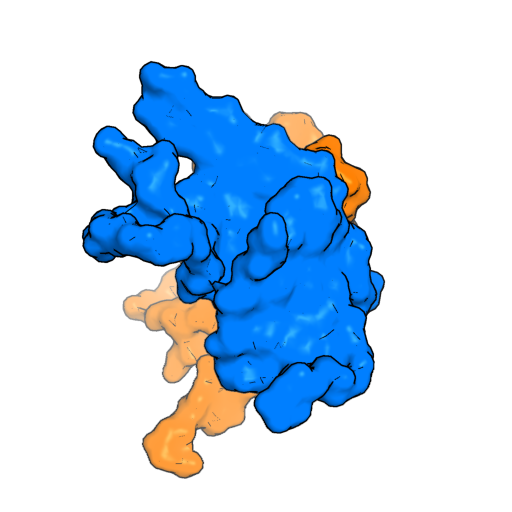.00 27.62 208 ASP B C 1
ATOM 1672 O O . ASP B 1 103 ? 34.191 44.364 14.169 1.00 26.51 208 ASP B O 1
ATOM 1677 N N . ARG B 1 104 ? 32.996 43.567 12.399 1.00 26.82 209 ARG B N 1
ATOM 1678 C CA . ARG B 1 104 ? 33.958 42.526 12.012 1.00 26.50 209 ARG B CA 1
ATOM 1679 C C . ARG B 1 104 ? 34.113 42.471 10.539 1.00 24.83 209 ARG B C 1
ATOM 1680 O O . ARG B 1 104 ? 33.155 42.639 9.798 1.00 23.33 209 ARG B O 1
ATOM 1688 N N . VAL B 1 105 ? 35.345 42.222 10.095 1.00 24.70 210 VAL B N 1
ATOM 1689 C CA . VAL B 1 105 ? 35.579 41.818 8.717 1.00 23.22 210 VAL B CA 1
ATOM 1690 C C . VAL B 1 105 ? 36.334 40.488 8.777 1.00 23.77 210 VAL B C 1
ATOM 1691 O O . VAL B 1 105 ? 37.440 40.451 9.298 1.00 25.06 210 VAL B O 1
ATOM 1695 N N . ASP B 1 106 ? 35.765 39.399 8.263 1.00 22.88 211 ASP B N 1
ATOM 1696 C CA . ASP B 1 106 ? 36.471 38.119 8.181 1.00 21.97 211 ASP B CA 1
ATOM 1697 C C . ASP B 1 106 ? 36.718 37.708 6.731 1.00 21.76 211 ASP B C 1
ATOM 1698 O O . ASP B 1 106 ? 36.011 38.143 5.821 1.00 20.11 211 ASP B O 1
ATOM 1703 N N . GLU B 1 107 ? 37.725 36.851 6.524 1.00 20.33 212 GLU B N 1
ATOM 1704 C CA . GLU B 1 107 ? 38.034 36.386 5.200 1.00 19.27 212 GLU B CA 1
ATOM 1705 C C . GLU B 1 107 ? 38.230 34.883 5.326 1.00 19.07 212 GLU B C 1
ATOM 1706 O O . GLU B 1 107 ? 39.330 34.426 5.316 1.00 19.27 212 GLU B O 1
ATOM 1712 N N . PRO B 1 108 ? 37.130 34.113 5.445 1.00 19.62 213 PRO B N 1
ATOM 1713 C CA . PRO B 1 108 ? 37.296 32.687 5.733 1.00 19.30 213 PRO B CA 1
ATOM 1714 C C . PRO B 1 108 ? 37.862 31.862 4.567 1.00 19.04 213 PRO B C 1
ATOM 1715 O O . PRO B 1 108 ? 38.345 30.765 4.822 1.00 19.93 213 PRO B O 1
ATOM 1719 N N . LEU B 1 109 ? 37.747 32.341 3.335 1.00 18.44 214 LEU B N 1
ATOM 1720 C CA . LEU B 1 109 ? 38.463 31.756 2.186 1.00 19.98 214 LEU B CA 1
ATOM 1721 C C . LEU B 1 109 ? 39.137 32.920 1.490 1.00 21.62 214 LEU B C 1
ATOM 1722 O O . LEU B 1 109 ? 38.623 34.073 1.553 1.00 20.93 214 LEU B O 1
ATOM 1727 N N . SER B 1 110 ? 40.268 32.658 0.822 1.00 22.47 215 SER B N 1
ATOM 1728 C CA . SER B 1 110 ? 40.967 33.748 0.127 1.00 23.09 215 SER B CA 1
ATOM 1729 C C . SER B 1 110 ? 40.012 34.503 -0.734 1.00 22.06 215 SER B C 1
ATOM 1730 O O . SER B 1 110 ? 39.312 33.914 -1.550 1.00 22.82 215 SER B O 1
ATOM 1733 N N . CYS B 1 111 ? 39.973 35.821 -0.553 1.00 21.47 216 CYS B N 1
ATOM 1734 C CA . CYS B 1 111 ? 39.162 36.677 -1.418 1.00 20.95 216 CYS B CA 1
ATOM 1735 C C . CYS B 1 111 ? 37.659 36.440 -1.307 1.00 19.79 216 CYS B C 1
ATOM 1736 O O . CYS B 1 111 ? 36.938 36.832 -2.201 1.00 19.47 216 CYS B O 1
ATOM 1739 N N . SER B 1 112 ? 37.216 35.767 -0.243 1.00 19.35 217 SER B N 1
ATOM 1740 C CA . SER B 1 112 ? 35.824 35.707 0.141 1.00 19.08 217 SER B CA 1
ATOM 1741 C C . SER B 1 112 ? 35.675 36.279 1.537 1.00 19.23 217 SER B C 1
ATOM 1742 O O . SER B 1 112 ? 36.218 35.731 2.508 1.00 19.57 217 SER B O 1
ATOM 1745 N N . TYR B 1 113 ? 34.938 37.391 1.638 1.00 18.29 218 TYR B N 1
ATOM 1746 C CA . TYR B 1 113 ? 34.815 38.166 2.894 1.00 17.24 218 TYR B CA 1
ATOM 1747 C C . TYR B 1 113 ? 33.392 38.064 3.497 1.00 17.91 218 TYR B C 1
ATOM 1748 O O . TYR B 1 113 ? 32.401 37.883 2.755 1.00 17.33 218 TYR B O 1
ATOM 1757 N N . VAL B 1 114 ? 33.305 38.230 4.820 1.00 16.88 219 VAL B N 1
ATOM 1758 C CA . VAL B 1 114 ? 32.023 38.345 5.555 1.00 16.87 219 VAL B CA 1
ATOM 1759 C C . VAL B 1 114 ? 32.204 39.540 6.477 1.00 18.16 219 VAL B C 1
ATOM 1760 O O . VAL B 1 114 ? 33.132 39.576 7.316 1.00 17.44 219 VAL B O 1
ATOM 1764 N N . LEU B 1 115 ? 31.357 40.539 6.295 1.00 18.60 220 LEU B N 1
ATOM 1765 C CA . LEU B 1 115 ? 31.355 41.704 7.145 1.00 20.28 220 LEU B CA 1
ATOM 1766 C C . LEU B 1 115 ? 30.159 41.571 8.039 1.00 21.29 220 LEU B C 1
ATOM 1767 O O . LEU B 1 115 ? 29.116 41.131 7.593 1.00 22.02 220 LEU B O 1
ATOM 1772 N N . THR B 1 116 ? 30.314 41.977 9.285 1.00 22.01 221 THR B N 1
ATOM 1773 C CA . THR B 1 116 ? 29.240 41.986 10.261 1.00 23.43 221 THR B CA 1
ATOM 1774 C C . THR B 1 116 ? 29.061 43.447 10.679 1.00 23.42 221 THR B C 1
ATOM 1775 O O . THR B 1 116 ? 30.029 44.108 11.150 1.00 22.00 221 THR B O 1
ATOM 1779 N N . ILE B 1 117 ? 27.844 43.938 10.467 1.00 22.31 222 ILE B N 1
ATOM 1780 C CA . ILE B 1 117 ? 27.453 45.280 10.852 1.00 23.46 222 ILE B CA 1
ATOM 1781 C C . ILE B 1 117 ? 26.536 45.225 12.063 1.00 24.02 222 ILE B C 1
ATOM 1782 O O . ILE B 1 117 ? 25.577 44.424 12.112 1.00 22.78 222 ILE B O 1
ATOM 1787 N N . ARG B 1 118 ? 26.801 46.111 13.024 1.00 24.59 223 ARG B N 1
ATOM 1788 C CA . ARG B 1 118 ? 25.972 46.218 14.193 1.00 25.79 223 ARG B CA 1
ATOM 1789 C C . ARG B 1 118 ? 25.157 47.470 14.008 1.00 25.94 223 ARG B C 1
ATOM 1790 O O . ARG B 1 118 ? 25.688 48.482 13.619 1.00 26.01 223 ARG B O 1
ATOM 1798 N N . THR B 1 119 ? 23.865 47.394 14.278 1.00 27.89 224 THR B N 1
ATOM 1799 C CA . THR B 1 119 ? 22.948 48.486 13.995 1.00 29.96 224 THR B CA 1
ATOM 1800 C C . THR B 1 119 ? 21.739 48.436 14.952 1.00 32.60 224 THR B C 1
ATOM 1801 O O . THR B 1 119 ? 21.239 47.345 15.264 1.00 31.61 224 THR B O 1
ATOM 1805 N N . PRO B 1 120 ? 21.271 49.615 15.432 1.00 35.10 225 PRO B N 1
ATOM 1806 C CA . PRO B 1 120 ? 20.053 49.597 16.271 1.00 37.82 225 PRO B CA 1
ATOM 1807 C C . PRO B 1 120 ? 18.787 49.271 15.483 1.00 40.33 225 PRO B C 1
ATOM 1808 O O . PRO B 1 120 ? 17.793 48.885 16.104 1.00 41.58 225 PRO B O 1
ATOM 1812 N N . ARG B 1 121 ? 18.824 49.407 14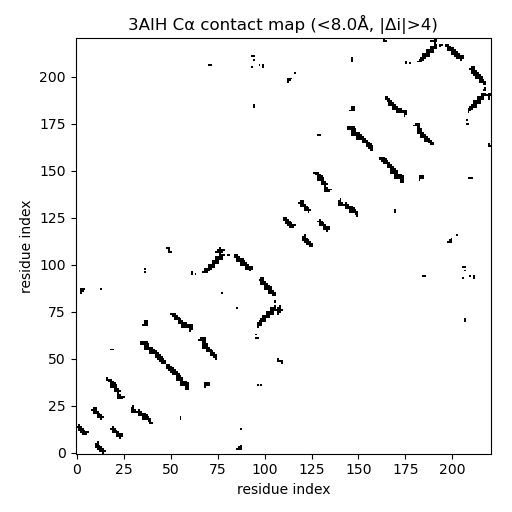.142 1.00 42.68 226 ARG B N 1
ATOM 1813 C CA . ARG B 1 121 ? 17.700 49.036 13.260 1.00 44.26 226 ARG B CA 1
ATOM 1814 C C . ARG B 1 121 ? 17.273 47.586 13.364 1.00 44.99 226 ARG B C 1
ATOM 1815 O O . ARG B 1 121 ? 16.181 47.229 12.915 1.00 46.94 226 ARG B O 1
ATOM 1823 N N . LEU B 1 122 ? 18.117 46.732 13.913 1.00 45.08 227 LEU B N 1
ATOM 1824 C CA . LEU B 1 122 ? 17.758 45.341 14.029 1.00 44.88 227 LEU B CA 1
ATOM 1825 C C . LEU B 1 122 ? 17.433 44.909 15.445 1.00 45.85 227 LEU B C 1
ATOM 1826 O O . LEU B 1 122 ? 17.379 43.709 15.734 1.00 46.61 227 LEU B O 1
ATOM 1831 N N . CYS B 1 123 ? 17.220 45.873 16.335 1.00 45.63 228 CYS B N 1
ATOM 1832 C CA . CYS B 1 123 ? 16.884 45.526 17.710 1.00 45.52 228 CYS B CA 1
ATOM 1833 C C . CYS B 1 123 ? 15.379 45.692 17.950 1.00 45.78 228 CYS B C 1
ATOM 1834 O O . CYS B 1 123 ? 14.787 44.890 18.668 1.00 46.33 228 CYS B O 1
#

Organism: Homo sapiens (NCBI:txid9606)

Secondary structure (DSSP, 8-state):
--EEEEETTEEEEEETTTEEEEE-EETTEE-SPPEEEEEEEEEEEEE--EEEEEEEE--SBPTTTSPBPEEEEEEEE-TT--SS--EEEEEEEEETTEEEEEEEEGGG--/-EEEEEETTEEEEEETTTEEEEE-EETTEE-SPPEEEEEEEEEEEEE---S--EEEEEEEEE-SBPTTTSPBPEEEEEEEE--TTS--EEEEEEEEETTEEEEEEEEGGG-

Nearest PDB structures (foldseek):
  3aih-assembly1_A  TM=1.009E+00  e=1.735E-22  Homo sapiens
  3aih-assembly2_B  TM=9.626E-01  e=6.639E-19  Homo sapiens
  6z30-assembly1_A  TM=6.866E-01  e=1.349E-03  Homo sapiens
  6z32-assembly2_B  TM=6.295E-01  e=3.354E-03  Homo sapiens
  6z32-assembly1_A  TM=5.567E-01  e=6.380E-03  Homo sapiens

CATH classification: 2.70.130.10

Radius of gyration: 19.85 Å; Cα contacts (8 Å, |Δi|>4): 545; chains: 2; bounding box: 55×56×35 Å

InterPro domains:
  IPR009011 Mannose-6-phosphate receptor binding domain superfamily [G3DSA:2.70.130.10] (107-224)
  IPR009011 Mannose-6-phosphate receptor binding domain superfamily [SSF50911] (169-229)
  IPR012913 Protein OS9-like domain [PF07915] (110-181)
  IPR044865 MRH domain [PS51914] (108-230)
  IPR045149 Protein OS-9-like [PTHR15414] (10-622)

GO terms:
  GO:0005515 protein binding (F, IPI)
  GO:1904153 negative regulation of retrograde protein transport, ER to cytosol (P, IMP)
  GO:0005515 protein binding (F, IDA)
  GO:0036503 ERAD pathway (P, IDA)
  GO:0005788 endoplasmic reticulum lumen (C, IDA)
  GO:0000836 Hrd1p ubiquitin ligase complex (C, IDA)
  GO:0006621 protein retention in ER lumen (P, IDA)
  GO:0140032 glycosylation-dependent protein binding (F, IDA)
  GO:0036503 ERAD pathway (P, IMP)
  GO:0006511 ubiquitin-dependent protein catabolic process (P, IMP)
  GO:0005789 endoplasmic reticulum membrane (C, TAS)
  GO:0005783 endoplasmic reticulum (C, IDA)
  GO:0034976 response to endoplasmic reticulum stress (P, IDA)
  GO:0016567 protein ubiquitination (P, IMP)

Foldseek 3Di:
DWAWDDDVAWIWTHDDQFFIWIAGDDPHDGPDDIWTLFTWDDKDWDVVPTFIKTWGWQIDQFPVHRGGAIEIEGEAEPPVLDDPFKHWDDWDDPDRRYIYTYMHGNVRDD/DWAWDDDVQWIWIGDPQFWIWIAGDDPHHTDDDIWTLFTWDDKDWDAAPPDTDTWIKTKGWQIDQQPVPRGGAIEMETEAEAVQPPAKHFPDWDDPDRRYIYTYIYHNVRD

Sequence (221 aa):
PCLLKTKDWWTYEFCYGRHIQQYHMEDSEIKGEVLYLGYYQSAFDWDDKRYHSQTYGNGSKCDLNGRPREAEVRFLCDEGAGISGDYIDRVDEPLSCSYVLTIRTPRLCPPCLLKTKDWWTYEFCYGRHIQQYHMEDSEIKGEVLYLGYYQSAFDWDDQHRLKRYHSQTYGNGSKCDLNGRPREAEVRFLCDAGISGDYIDRVDEPLSCSYVLTIRTPRLC

B-factor: mean 32.4, std 12.43, range [11.57, 99.99]

Solvent-accessible surface area: 13253 Å² total; per-residue (Å²): 181,54,39,110,71,84,91,135,144,64,4,13,38,5,4,126,31,149,20,0,21,7,6,25,65,89,134,92,97,74,104,63,100,58,31,52,0,0,107,88,87,51,51,114,92,149,92,159,170,98,120,26,25,2,40,3,4,99,9,31,147,1,129,128,47,35,39,44,26,12,1,22,0,84,15,77,20,6,138,65,86,40,180,107,34,38,88,8,40,126,6,49,92,28,1,38,4,0,5,15,0,11,0,53,3,55,156,32,29,124,141,46,26,111,67,92,75,131,155,80,10,5,36,0,1,66,38,122,27,0,25,6,7,25,66,101,151,94,101,77,104,66,131,44,26,53,0,0,101,93,86,48,51,116,83,124,89,83,203,196,182,123,112,109,110,38,15,16,32,2,6,108,7,28,141,2,130,131,50,48,37,40,22,14,1,18,0,78,6,72,53,53,112,34,163,106,33,37,93,7,53,147,5,53,75,28,6,39,6,0,4,11,0,18,0,70,0,53,126,21,103